Protein AF-A0A2V8QB47-F1 (afdb_monomer)

Sequence (207 aa):
MRSLSKYKLPLLGLMMVLISTPIVNAQVGKLYPVDEAAKDPTFFTFRARLLKAIQKKDASFLLSIVDPKIANNFGGDDGLLQFKRIWHPERPTSPVWTELLAALVLGGKFDKDQSFAAPYLFNSFPEALDAFEHSAIIEDGVRVRREPNTRGTVIRNLSFDIVKLGGGENRRNPGEKREWVLVELADRAIFEKKNGKWTMTAFIAGD

Foldseek 3Di:
DDDDDDDDDDDDDDDPPPPDDDPCWFQNDFQAQDACCVVDPVSVVVLVVVLVCLVVLPLVVVLVPADQQADPDPPDQGGSVSVCVQFVSVDNPTCCSVVVNVFPVSHFDADPVRDTGTPNCVVRPDPVDDPVFKDWDSAFQCFDFPDFDPPGDGPDGDGRTIWTFDPDDWDDDPPDPDTDTHTWHTWDFDWDQDPNDIDTPDTGGGD

Secondary structure (DSSP, 8-state):
--------PPP--------------S--EE----B-GGGSHHHHHHHHHHHHHHHHT-HHHHHHHS-TT----TTS--SHHHHHHHH-TTSTT-HHHHHHHHHHHT-BEE-TTS-EESSTHHHHS-TTS-TTTEEE--SSSEEEESSSSTTSPEEEEESSEEEEEPSS--B--TT-SSPBPPEEPPPEEEEEEETTEEEEEEEE---

Radius of gyration: 27.89 Å; Cα contacts (8 Å, |Δi|>4): 280; chains: 1; bounding box: 88×83×52 Å

Solvent-accessible surface area (backbone atoms only — not comparable to full-atom values): 12800 Å² total; per-residue (Å²): 137,90,84,80,88,82,88,83,81,82,82,82,79,82,81,80,80,78,81,77,75,80,82,82,61,50,62,78,46,70,56,70,86,41,66,44,48,76,80,39,66,65,55,35,52,50,50,54,51,49,54,52,30,44,76,68,49,38,34,69,62,55,60,72,74,53,54,70,73,34,80,68,54,98,88,53,74,53,16,46,74,43,46,47,68,78,36,37,53,85,41,82,83,28,62,50,49,57,54,52,46,60,26,53,75,48,26,15,42,68,49,96,88,69,49,76,46,60,28,21,62,81,83,62,57,63,85,93,52,59,73,89,49,36,48,68,40,88,46,77,64,44,73,40,45,79,41,90,50,97,85,36,56,74,78,47,69,41,54,17,32,32,35,38,55,36,95,71,79,70,45,64,54,92,93,51,94,57,69,36,74,57,55,38,39,43,65,44,77,41,72,46,76,57,95,90,38,83,39,79,77,45,76,48,72,66,83

Mean predicted aligned error: 10.26 Å

pLDDT: mean 86.71, std 16.76, range [40.0, 98.62]

Nearest PDB structures (foldseek):
  6h57-assembly1_A  TM=2.499E-01  e=8.871E-01  Saccharomyces cerevisiae S288C
  1uw7-assembly1_A-2  TM=1.945E-01  e=5.834E+00  SARS coronavirus HKU-39849

Structure (mmCIF, N/CA/C/O backbone):
data_AF-A0A2V8QB47-F1
#
_entry.id   AF-A0A2V8QB47-F1
#
loop_
_atom_site.group_PDB
_atom_site.id
_atom_site.type_symbol
_atom_site.label_atom_id
_atom_site.label_alt_id
_atom_site.label_comp_id
_atom_site.label_asym_id
_atom_site.label_entity_id
_atom_site.label_seq_id
_atom_site.pdbx_PDB_ins_code
_atom_site.Cartn_x
_atom_site.Cartn_y
_atom_site.Cartn_z
_atom_site.occupancy
_atom_site.B_iso_or_equiv
_atom_site.auth_seq_id
_atom_site.auth_comp_id
_atom_site.auth_asym_id
_atom_site.auth_atom_id
_atom_site.pdbx_PDB_model_num
ATOM 1 N N . MET A 1 1 ? 69.221 -64.161 10.607 1.00 40.06 1 MET A N 1
ATOM 2 C CA . MET A 1 1 ? 68.919 -62.988 9.747 1.00 40.06 1 MET A CA 1
ATOM 3 C C . MET A 1 1 ? 67.414 -62.753 9.818 1.00 40.06 1 MET A C 1
ATOM 5 O O . MET A 1 1 ? 66.677 -63.632 9.415 1.00 40.06 1 MET A O 1
ATOM 9 N N . ARG A 1 2 ? 66.935 -61.850 10.685 1.00 40.00 2 ARG A N 1
ATOM 10 C CA . ARG A 1 2 ? 66.629 -60.418 10.441 1.00 40.00 2 ARG A CA 1
ATOM 11 C C . ARG A 1 2 ? 65.523 -60.176 9.396 1.00 40.00 2 ARG A C 1
ATOM 13 O O . ARG A 1 2 ? 65.772 -60.398 8.221 1.00 40.00 2 ARG A O 1
ATOM 20 N N . SER A 1 3 ? 64.396 -59.618 9.870 1.00 42.31 3 SER A N 1
ATOM 21 C CA . SER A 1 3 ? 63.529 -58.572 9.262 1.00 42.31 3 SER A CA 1
ATOM 22 C C . SER A 1 3 ? 62.037 -58.917 9.447 1.00 42.31 3 SER A C 1
ATOM 24 O O . SER A 1 3 ? 61.525 -59.799 8.774 1.00 42.31 3 SER A O 1
ATOM 26 N N . LEU A 1 4 ? 61.377 -58.480 10.529 1.00 41.34 4 LEU A N 1
ATOM 27 C CA . LEU A 1 4 ? 60.630 -57.213 10.704 1.00 41.34 4 LEU A CA 1
ATOM 28 C C . LEU A 1 4 ? 59.390 -57.035 9.795 1.00 41.34 4 LEU A C 1
ATOM 30 O O . LEU A 1 4 ? 59.517 -56.726 8.616 1.00 41.34 4 LEU A O 1
ATOM 34 N N . SER A 1 5 ? 58.213 -57.184 10.432 1.00 46.94 5 SER A N 1
ATOM 35 C CA . SER A 1 5 ? 57.039 -56.278 10.454 1.00 46.94 5 SER A CA 1
ATOM 36 C C . SER A 1 5 ? 56.798 -55.377 9.245 1.00 46.94 5 SER A C 1
ATOM 38 O O . SER A 1 5 ? 57.673 -54.564 8.975 1.00 46.94 5 SER A O 1
ATOM 40 N N . LYS A 1 6 ? 55.560 -55.372 8.701 1.00 48.09 6 LYS A N 1
ATOM 41 C CA . LYS A 1 6 ? 54.756 -54.138 8.495 1.00 48.09 6 LYS A CA 1
ATOM 42 C C . LYS A 1 6 ? 53.246 -54.418 8.553 1.00 48.09 6 LYS A C 1
ATOM 44 O O . LYS A 1 6 ? 52.677 -55.042 7.662 1.00 48.09 6 LYS A O 1
ATOM 49 N N . TYR A 1 7 ? 52.615 -53.894 9.602 1.00 47.00 7 TYR A N 1
ATOM 50 C CA . TYR A 1 7 ? 51.176 -53.669 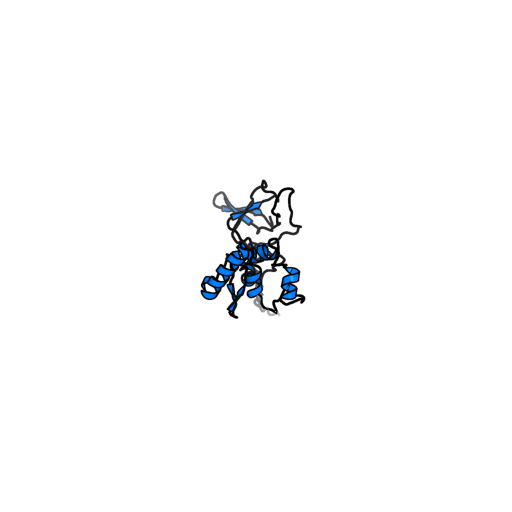9.720 1.00 47.00 7 TYR A CA 1
ATOM 51 C C . TYR A 1 7 ? 50.683 -52.768 8.575 1.00 47.00 7 TYR A C 1
ATOM 53 O O . TYR A 1 7 ? 51.303 -51.742 8.293 1.00 47.00 7 TYR A O 1
ATOM 61 N N . LYS A 1 8 ? 49.559 -53.114 7.938 1.00 44.31 8 LYS A N 1
ATOM 62 C CA . LYS A 1 8 ? 48.810 -52.190 7.073 1.00 44.31 8 LYS A CA 1
ATOM 63 C C . LYS A 1 8 ? 47.620 -51.646 7.864 1.00 44.31 8 LYS A C 1
ATOM 65 O O . LYS A 1 8 ? 46.653 -52.362 8.098 1.00 44.31 8 LYS A O 1
ATOM 70 N N . LEU A 1 9 ? 47.732 -50.392 8.294 1.00 44.66 9 LEU A N 1
ATOM 71 C CA . LEU A 1 9 ? 46.626 -49.569 8.785 1.00 44.66 9 LEU A CA 1
ATOM 72 C C . LEU A 1 9 ? 45.651 -49.305 7.617 1.00 44.66 9 LEU A C 1
ATOM 74 O O . LEU A 1 9 ? 46.124 -48.869 6.563 1.00 44.66 9 LEU A O 1
ATOM 78 N N . PRO A 1 10 ? 44.330 -49.508 7.748 1.00 52.94 10 PRO A N 1
ATOM 79 C CA . PRO A 1 10 ? 43.385 -48.951 6.794 1.00 52.94 10 PRO A CA 1
ATOM 80 C C . PRO A 1 10 ? 43.175 -47.458 7.089 1.00 52.94 10 PRO A C 1
ATOM 82 O O . PRO A 1 10 ? 42.873 -47.050 8.209 1.00 52.94 10 PRO A O 1
ATOM 85 N N . LEU A 1 11 ? 43.387 -46.653 6.053 1.00 46.75 11 LEU A N 1
ATOM 86 C CA . LEU A 1 11 ? 43.210 -45.207 6.007 1.00 46.75 11 LEU A CA 1
ATOM 87 C C . LEU A 1 11 ? 41.732 -44.856 6.281 1.00 46.75 11 LEU A C 1
ATOM 89 O O . LEU A 1 11 ? 40.861 -45.225 5.494 1.00 46.75 11 LEU A O 1
ATOM 93 N N . LEU A 1 12 ? 41.442 -44.150 7.381 1.00 46.38 12 LEU A N 1
ATOM 94 C CA . LEU A 1 12 ? 40.137 -43.517 7.601 1.00 46.38 12 LEU A CA 1
ATOM 95 C C . LEU A 1 12 ? 39.945 -42.419 6.543 1.00 46.38 12 LEU A C 1
ATOM 97 O O . LEU A 1 12 ? 40.656 -41.414 6.548 1.00 46.38 12 LEU A O 1
ATOM 101 N N . GLY A 1 13 ? 38.990 -42.610 5.635 1.00 48.81 13 GLY A N 1
ATOM 102 C CA . GLY A 1 13 ? 38.553 -41.574 4.704 1.00 48.81 13 GLY A CA 1
ATOM 103 C C . GLY A 1 13 ? 37.716 -40.525 5.434 1.00 48.81 13 GLY A C 1
ATOM 104 O O . GLY A 1 13 ? 36.604 -40.811 5.872 1.00 48.81 13 GLY A O 1
ATOM 105 N N . LEU A 1 14 ? 38.255 -39.314 5.564 1.00 48.22 14 LEU A N 1
ATOM 106 C CA . LEU A 1 14 ? 37.543 -38.134 6.048 1.00 48.22 14 LEU A CA 1
ATOM 107 C C . LEU A 1 14 ? 36.498 -37.726 4.995 1.00 48.22 14 LEU A C 1
ATOM 109 O O . LEU A 1 14 ? 36.835 -37.148 3.963 1.00 48.22 14 LEU A O 1
ATOM 113 N N . MET A 1 15 ? 35.232 -38.066 5.231 1.00 43.12 15 MET A N 1
ATOM 114 C CA . MET A 1 15 ? 34.123 -37.686 4.357 1.00 43.12 15 MET A CA 1
ATOM 115 C C . MET A 1 15 ? 33.768 -36.217 4.621 1.00 43.12 15 MET A C 1
ATOM 117 O O . MET A 1 15 ? 33.099 -35.884 5.597 1.00 43.12 15 MET A O 1
ATOM 121 N N . MET A 1 16 ? 34.281 -35.324 3.775 1.00 46.16 16 MET A N 1
ATOM 122 C CA . MET A 1 16 ? 33.995 -33.891 3.821 1.00 46.16 16 MET A CA 1
ATOM 123 C C . MET A 1 16 ? 32.547 -33.672 3.359 1.00 46.16 16 MET A C 1
ATOM 125 O O . MET A 1 16 ? 32.239 -33.777 2.173 1.00 46.16 16 MET A O 1
ATOM 129 N N . VAL A 1 17 ? 31.636 -33.431 4.304 1.00 53.53 17 VAL A N 1
ATOM 130 C CA . VAL A 1 17 ? 30.241 -33.087 4.005 1.00 53.53 17 VAL A CA 1
ATOM 131 C C . VAL A 1 17 ? 30.220 -31.660 3.462 1.00 53.53 17 VAL A C 1
ATOM 133 O O . VAL A 1 17 ? 30.344 -30.693 4.210 1.00 53.53 17 VAL A O 1
ATOM 136 N N . LEU A 1 18 ? 30.100 -31.535 2.141 1.00 50.28 18 LEU A N 1
ATOM 137 C CA . LEU A 1 18 ? 29.791 -30.277 1.469 1.00 50.28 18 LEU A CA 1
ATOM 138 C C . LEU A 1 18 ? 28.362 -29.878 1.844 1.00 50.28 18 LEU A C 1
ATOM 140 O O . LEU A 1 18 ? 27.392 -30.413 1.311 1.00 50.28 18 LEU A O 1
ATOM 144 N N . ILE A 1 19 ? 28.237 -28.946 2.787 1.00 49.12 19 ILE A N 1
ATOM 145 C CA . ILE A 1 19 ? 26.980 -28.254 3.063 1.00 49.12 19 ILE A CA 1
ATOM 146 C C . ILE A 1 19 ? 26.718 -27.355 1.853 1.00 49.12 19 ILE A C 1
ATOM 148 O O . ILE A 1 19 ? 27.282 -26.269 1.740 1.00 49.12 19 ILE A O 1
ATOM 152 N N . SER A 1 20 ? 25.907 -27.830 0.910 1.00 44.41 20 SER A N 1
ATOM 153 C CA . SER A 1 20 ? 25.394 -26.990 -0.166 1.00 44.41 20 SER A CA 1
ATOM 154 C C . SER A 1 20 ? 24.381 -26.022 0.437 1.00 44.41 20 SER A C 1
ATOM 156 O O . SER A 1 20 ? 23.248 -26.407 0.732 1.00 44.41 20 SER A O 1
ATOM 158 N N . THR A 1 21 ? 24.776 -24.772 0.648 1.00 44.50 21 THR A N 1
ATOM 159 C CA . THR A 1 21 ? 23.804 -23.703 0.864 1.00 44.50 21 THR A CA 1
ATOM 160 C C . THR A 1 21 ? 22.991 -23.550 -0.425 1.00 44.50 21 THR A C 1
ATOM 162 O O . THR A 1 21 ? 23.578 -23.410 -1.502 1.00 44.50 21 THR A O 1
ATOM 165 N N . PRO A 1 22 ? 21.651 -23.638 -0.380 1.00 48.56 22 PRO A N 1
ATOM 166 C CA . PRO A 1 22 ? 20.855 -23.369 -1.563 1.00 48.56 22 PRO A CA 1
ATOM 167 C C . PRO A 1 22 ? 21.045 -21.900 -1.944 1.00 48.56 22 PRO A C 1
ATOM 169 O O . PRO A 1 22 ? 20.803 -21.000 -1.141 1.00 48.56 22 PRO A O 1
ATOM 172 N N . ILE A 1 23 ? 21.501 -21.667 -3.173 1.00 48.44 23 ILE A N 1
ATOM 173 C CA . ILE A 1 23 ? 21.488 -20.343 -3.791 1.00 48.44 23 ILE A CA 1
ATOM 174 C C . ILE A 1 23 ? 20.011 -19.990 -3.989 1.00 48.44 23 ILE A C 1
ATOM 176 O O . ILE A 1 23 ? 19.312 -20.623 -4.781 1.00 48.44 23 ILE A O 1
ATOM 180 N N . VAL A 1 24 ? 19.514 -19.037 -3.202 1.00 45.62 24 VAL A N 1
ATOM 181 C CA . VAL A 1 24 ? 18.147 -18.523 -3.313 1.00 45.62 24 VAL A CA 1
ATOM 182 C C . VAL A 1 24 ? 18.065 -17.711 -4.606 1.00 45.62 24 VAL A C 1
ATOM 184 O O . VAL A 1 24 ? 18.693 -16.665 -4.736 1.00 45.62 24 VAL A O 1
ATOM 187 N N . ASN A 1 25 ? 17.336 -18.235 -5.590 1.00 45.62 25 ASN A N 1
ATOM 188 C CA . ASN A 1 25 ? 17.166 -17.615 -6.903 1.00 45.62 25 ASN A CA 1
ATOM 189 C C . ASN A 1 25 ? 16.207 -16.410 -6.820 1.00 45.62 25 ASN A C 1
ATOM 191 O O . ASN A 1 25 ? 15.154 -16.505 -6.192 1.00 45.62 25 ASN A O 1
ATOM 195 N N . ALA A 1 26 ? 16.531 -15.303 -7.501 1.00 49.44 26 ALA A N 1
ATOM 196 C CA . ALA A 1 26 ? 15.851 -13.998 -7.428 1.00 49.44 26 ALA A CA 1
ATOM 197 C C . ALA A 1 26 ? 14.476 -13.904 -8.142 1.00 49.44 26 ALA A C 1
ATOM 199 O O . ALA A 1 26 ? 14.166 -12.951 -8.856 1.00 49.44 26 ALA A O 1
ATOM 200 N N . GLN A 1 27 ? 13.611 -14.891 -7.913 1.00 53.75 27 GLN A N 1
ATOM 201 C CA . GLN A 1 27 ? 12.171 -14.675 -7.779 1.00 53.75 27 GLN A CA 1
ATOM 202 C C . GLN A 1 27 ? 11.843 -15.145 -6.369 1.00 53.75 27 GLN A C 1
ATOM 204 O O . GLN A 1 27 ? 11.691 -16.337 -6.115 1.00 53.75 27 GLN A O 1
ATOM 209 N N . VAL A 1 28 ? 11.844 -14.200 -5.437 1.00 62.81 28 VAL A N 1
ATOM 210 C CA . VAL A 1 28 ? 11.922 -14.525 -4.011 1.00 62.81 28 VAL A CA 1
ATOM 211 C C . VAL A 1 28 ? 10.628 -15.169 -3.498 1.00 62.81 28 VAL A C 1
ATOM 213 O O . VAL A 1 28 ? 10.629 -15.953 -2.553 1.00 62.81 28 VAL A O 1
ATOM 216 N N . GLY A 1 29 ? 9.520 -14.883 -4.182 1.00 84.88 29 GLY A N 1
ATOM 217 C CA . GLY A 1 29 ? 8.207 -15.465 -3.962 1.00 84.88 29 GLY A CA 1
ATOM 218 C C . GLY A 1 29 ? 7.130 -14.664 -4.687 1.00 84.88 29 GLY A C 1
ATOM 219 O O . GLY A 1 29 ? 7.419 -13.692 -5.390 1.00 84.88 29 GLY A O 1
ATOM 220 N N . LYS A 1 30 ? 5.873 -15.068 -4.504 1.00 92.12 30 LYS A N 1
ATOM 221 C CA . LYS A 1 30 ? 4.706 -14.270 -4.892 1.00 92.12 30 LYS A CA 1
ATOM 222 C C . LYS A 1 30 ? 3.976 -13.796 -3.644 1.00 92.12 30 LYS A C 1
ATOM 224 O O . LYS A 1 30 ? 3.800 -14.569 -2.706 1.00 92.12 30 LYS A O 1
ATOM 229 N N . LEU A 1 31 ? 3.525 -12.549 -3.668 1.00 94.50 31 LEU A N 1
ATOM 230 C CA . LEU A 1 31 ? 2.739 -11.911 -2.624 1.00 94.50 31 LEU A CA 1
ATOM 231 C C . LEU A 1 31 ? 1.342 -11.584 -3.161 1.00 94.50 31 LEU A C 1
ATOM 233 O O . LEU A 1 31 ? 1.055 -10.469 -3.602 1.00 94.50 31 LEU A O 1
ATOM 237 N N . TYR A 1 32 ? 0.475 -12.593 -3.149 1.00 95.06 32 TYR A N 1
ATOM 238 C CA . TYR A 1 32 ? -0.902 -12.450 -3.615 1.00 95.06 32 TYR A CA 1
ATOM 239 C C . TYR A 1 32 ? -1.720 -11.523 -2.703 1.00 95.06 32 TYR A C 1
ATOM 241 O O . TYR A 1 32 ? -1.491 -11.529 -1.492 1.00 95.06 32 TYR A O 1
ATOM 249 N N . PRO A 1 33 ? -2.692 -10.770 -3.252 1.00 94.81 33 PRO A N 1
ATOM 250 C CA . PRO A 1 33 ? -3.587 -9.933 -2.465 1.00 94.81 33 PRO A CA 1
ATOM 251 C C . PRO A 1 33 ? -4.317 -10.734 -1.389 1.00 94.81 33 PRO A C 1
ATOM 253 O O . PRO A 1 33 ? -4.804 -11.839 -1.641 1.00 94.81 33 PRO A O 1
ATOM 256 N N . VAL A 1 34 ? -4.425 -10.148 -0.200 1.00 95.81 34 VAL A N 1
ATOM 257 C CA . VAL A 1 34 ? -5.163 -10.715 0.931 1.00 95.81 34 VAL A CA 1
ATOM 258 C C . VAL A 1 34 ? -6.168 -9.683 1.421 1.00 95.81 34 VAL A C 1
ATOM 260 O O . VAL A 1 34 ? -5.813 -8.538 1.688 1.00 95.81 34 VAL A O 1
ATOM 263 N N . ASP A 1 35 ? -7.427 -10.091 1.563 1.00 97.62 35 ASP A N 1
ATOM 264 C CA . ASP A 1 35 ? -8.454 -9.265 2.191 1.00 97.62 35 ASP A CA 1
ATOM 265 C C . ASP A 1 35 ? -9.320 -10.088 3.141 1.00 97.62 35 ASP A C 1
ATOM 267 O O . ASP A 1 35 ? -10.221 -10.824 2.740 1.00 97.62 35 ASP A O 1
ATOM 271 N N . GLU A 1 36 ? -9.038 -9.952 4.430 1.00 98.06 36 GLU A N 1
ATOM 272 C CA . GLU A 1 36 ? -9.737 -10.670 5.485 1.00 98.06 36 GLU A CA 1
ATOM 273 C C . GLU A 1 36 ? -10.905 -9.890 6.078 1.00 98.06 36 GLU A C 1
ATOM 275 O O . GLU A 1 36 ? -11.525 -10.379 7.017 1.00 98.06 36 GLU A O 1
ATOM 280 N N . ALA A 1 37 ? -11.252 -8.707 5.560 1.00 97.31 37 ALA A N 1
ATOM 281 C CA . ALA A 1 37 ? -12.279 -7.877 6.187 1.00 97.31 37 ALA A CA 1
ATOM 282 C C . ALA A 1 37 ? -13.625 -8.598 6.343 1.00 97.31 37 ALA A C 1
ATOM 284 O O . ALA A 1 37 ? -14.337 -8.348 7.305 1.00 97.31 37 ALA A O 1
ATOM 285 N N . ALA A 1 38 ? -13.960 -9.523 5.437 1.00 97.00 38 ALA A N 1
ATOM 286 C CA . ALA A 1 38 ? -15.180 -10.326 5.517 1.00 97.00 38 ALA A CA 1
ATOM 287 C C . ALA A 1 38 ? -15.201 -11.341 6.682 1.00 97.00 38 ALA A C 1
ATOM 289 O O . ALA A 1 38 ? -16.262 -11.888 6.975 1.00 97.00 38 ALA A O 1
ATOM 290 N N . LYS A 1 39 ? -14.067 -11.592 7.357 1.00 97.56 39 LYS A N 1
ATOM 291 C CA . LYS A 1 39 ? -14.010 -12.433 8.565 1.00 97.56 39 LYS A CA 1
ATOM 292 C C . LYS A 1 39 ? -14.709 -11.787 9.761 1.00 97.56 39 LYS A C 1
ATOM 294 O O . LYS A 1 39 ? -15.208 -12.511 10.616 1.00 97.56 39 LYS A O 1
ATOM 299 N N . ASP A 1 40 ? -14.782 -10.457 9.796 1.00 98.00 40 ASP A N 1
ATOM 300 C CA . ASP A 1 40 ? -15.570 -9.707 10.771 1.00 98.00 40 ASP A CA 1
ATOM 301 C C . ASP A 1 40 ? -16.629 -8.863 10.033 1.00 98.00 40 ASP A C 1
ATOM 303 O O . ASP A 1 40 ? -16.311 -7.819 9.451 1.00 98.00 40 ASP A O 1
ATOM 307 N N . PRO A 1 41 ? -17.913 -9.269 10.059 1.00 97.50 41 PRO A N 1
ATOM 308 C CA . PRO A 1 41 ? -18.990 -8.531 9.399 1.00 97.50 41 PRO A CA 1
ATOM 309 C C . PRO A 1 41 ? -19.141 -7.074 9.870 1.00 97.50 41 PRO A C 1
ATOM 311 O O . PRO A 1 41 ? -19.599 -6.211 9.107 1.00 97.50 41 PRO A O 1
ATOM 314 N N . THR A 1 42 ? -18.764 -6.780 11.117 1.00 97.75 42 THR A N 1
ATOM 315 C CA . THR A 1 42 ? -18.831 -5.432 11.690 1.00 97.75 42 THR A CA 1
ATOM 316 C C . THR A 1 42 ? -17.731 -4.551 11.108 1.00 97.75 42 THR A C 1
ATOM 318 O O . THR A 1 42 ? -18.026 -3.453 10.623 1.00 97.75 42 THR A O 1
ATOM 321 N N . PHE A 1 43 ? -16.502 -5.066 11.020 1.00 98.12 43 PHE A N 1
ATOM 322 C CA . PHE A 1 43 ? -15.395 -4.375 10.366 1.00 98.12 43 PHE A CA 1
ATOM 323 C C . PHE A 1 43 ? -15.636 -4.217 8.861 1.00 98.12 43 PHE A C 1
ATOM 325 O O . PHE A 1 43 ? -15.430 -3.132 8.318 1.00 98.12 43 PHE A O 1
ATOM 332 N N . PHE A 1 44 ? -16.153 -5.245 8.182 1.00 98.00 44 PHE A N 1
ATOM 333 C CA . PHE A 1 44 ? -16.536 -5.162 6.770 1.00 98.00 44 PHE A CA 1
ATOM 334 C C . PHE A 1 44 ? -17.492 -3.987 6.512 1.00 98.00 44 PHE A C 1
ATOM 336 O O . PHE A 1 44 ? -17.277 -3.168 5.612 1.00 98.00 44 PHE A O 1
ATOM 343 N N . THR A 1 45 ? -18.523 -3.859 7.353 1.00 98.25 45 THR A N 1
ATOM 344 C CA . THR A 1 45 ? -19.501 -2.765 7.280 1.00 98.25 45 THR A CA 1
ATOM 345 C C . THR A 1 45 ? -18.867 -1.411 7.596 1.00 98.25 45 THR A C 1
ATOM 347 O O . THR A 1 45 ? -19.126 -0.425 6.898 1.00 98.25 45 THR A O 1
ATOM 350 N N . PHE A 1 46 ? -18.020 -1.348 8.625 1.00 98.38 46 PHE A N 1
ATOM 351 C CA . PHE A 1 46 ? -17.263 -0.153 8.987 1.00 98.38 46 PHE A CA 1
ATOM 352 C C . PHE A 1 46 ? -16.377 0.324 7.829 1.00 98.38 46 PHE A C 1
ATOM 354 O O . PHE A 1 46 ? -16.480 1.480 7.415 1.00 98.38 46 PHE A O 1
ATOM 361 N N . ARG A 1 47 ? -15.584 -0.569 7.229 1.00 98.38 47 ARG A N 1
ATOM 362 C CA . ARG A 1 47 ? -14.706 -0.250 6.100 1.00 98.38 47 ARG A CA 1
ATOM 363 C C . ARG A 1 47 ? -15.498 0.231 4.890 1.00 98.38 47 ARG A C 1
ATOM 365 O O . ARG A 1 47 ? -15.106 1.203 4.252 1.00 98.38 47 ARG A O 1
ATOM 372 N N . ALA A 1 48 ? -16.647 -0.379 4.597 1.00 98.06 48 ALA A N 1
ATOM 373 C CA . ALA A 1 48 ? -17.525 0.086 3.524 1.00 98.06 48 ALA A CA 1
ATOM 374 C C . ALA A 1 48 ? -18.048 1.516 3.770 1.00 98.06 48 ALA A C 1
ATOM 376 O O . ALA A 1 48 ? -18.160 2.307 2.830 1.00 98.06 48 ALA A O 1
ATOM 377 N N . ARG A 1 49 ? -18.354 1.879 5.024 1.00 98.50 49 ARG A N 1
ATOM 378 C CA . ARG A 1 49 ? -18.721 3.257 5.400 1.00 98.50 49 ARG A CA 1
ATOM 379 C C . ARG A 1 49 ? -17.536 4.211 5.273 1.00 98.50 49 ARG A C 1
ATOM 381 O O . ARG A 1 49 ? -17.707 5.284 4.701 1.00 98.50 49 ARG A O 1
ATOM 388 N N . LEU A 1 50 ? -16.351 3.799 5.715 1.00 98.62 50 LEU A N 1
ATOM 389 C CA . LEU A 1 50 ? -15.123 4.579 5.580 1.00 98.62 50 LEU A CA 1
ATOM 390 C C . LEU A 1 50 ? -14.776 4.854 4.111 1.00 98.62 50 LEU A C 1
ATOM 392 O O . LEU A 1 50 ? -14.534 5.999 3.749 1.00 98.62 50 LEU A O 1
ATOM 396 N N . LEU A 1 51 ? -14.853 3.855 3.230 1.00 98.50 51 LEU A N 1
ATOM 397 C CA . LEU A 1 51 ? -14.632 4.044 1.791 1.00 98.50 51 LEU A CA 1
ATOM 398 C C . LEU A 1 51 ? -15.623 5.047 1.180 1.00 98.50 51 LEU A C 1
ATOM 400 O O . LEU A 1 51 ? -15.232 5.894 0.377 1.00 98.50 51 LEU A O 1
ATOM 404 N N . LYS A 1 52 ? -16.897 5.014 1.595 1.00 98.50 52 LYS A N 1
ATOM 405 C CA . LYS A 1 52 ? -17.892 6.019 1.180 1.00 98.50 52 LYS A CA 1
ATOM 406 C C . LYS A 1 52 ? -17.554 7.417 1.705 1.00 98.50 52 LYS A C 1
ATOM 408 O O . LYS A 1 52 ? -17.710 8.386 0.965 1.00 98.50 52 LYS A O 1
ATOM 413 N N . ALA A 1 53 ? -17.098 7.530 2.951 1.00 98.62 53 ALA A N 1
ATOM 414 C CA . ALA A 1 53 ? -16.665 8.796 3.538 1.00 98.62 53 ALA A CA 1
ATOM 415 C C . ALA A 1 53 ? -15.454 9.374 2.793 1.00 98.62 53 ALA A C 1
ATOM 417 O O . ALA A 1 53 ? -15.453 10.556 2.467 1.00 98.62 53 ALA A O 1
ATOM 418 N N . ILE A 1 54 ? -14.483 8.537 2.422 1.00 98.50 54 ILE A N 1
ATOM 419 C CA . ILE A 1 54 ? -13.318 8.934 1.621 1.00 98.50 54 ILE A CA 1
ATOM 420 C C . ILE A 1 54 ? -13.743 9.460 0.246 1.00 98.50 54 ILE A C 1
ATOM 422 O O . ILE A 1 54 ? -13.315 10.539 -0.157 1.00 98.50 54 ILE A O 1
ATOM 426 N N . GLN A 1 55 ? -14.639 8.756 -0.456 1.00 97.75 55 GLN A N 1
ATOM 427 C CA . GLN A 1 55 ? -15.164 9.208 -1.754 1.00 97.75 55 GLN A CA 1
ATOM 428 C C . GLN A 1 55 ? -15.863 10.570 -1.661 1.00 97.75 55 GLN A C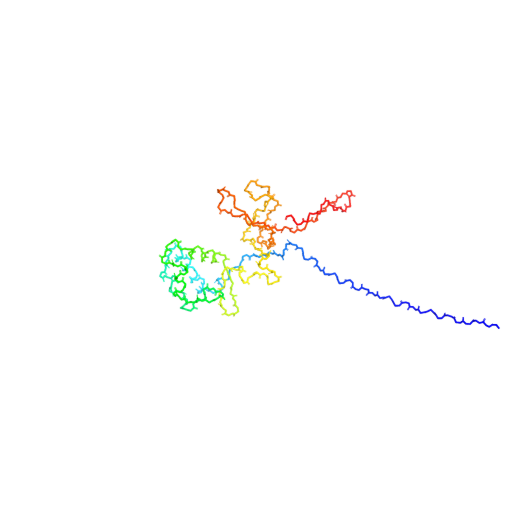 1
ATOM 430 O O . GLN A 1 55 ? -15.739 11.399 -2.561 1.00 97.75 55 GLN A O 1
ATOM 435 N N . LYS A 1 56 ? -16.585 10.808 -0.562 1.00 98.25 56 LYS A N 1
ATOM 436 C CA . LYS A 1 56 ? -17.271 12.075 -0.281 1.00 98.25 56 LYS A CA 1
ATOM 437 C C . LYS A 1 56 ? -16.374 13.134 0.358 1.00 98.25 56 LYS A C 1
ATOM 439 O O . LYS A 1 56 ? -16.816 14.271 0.488 1.00 98.25 56 LYS A O 1
ATOM 444 N N . LYS A 1 57 ? -15.143 12.773 0.734 1.00 98.50 57 LYS A N 1
ATOM 445 C CA . LYS A 1 57 ? -14.198 13.617 1.479 1.00 98.50 57 LYS A CA 1
ATOM 446 C C . LYS A 1 57 ? -14.820 14.149 2.775 1.00 98.50 57 LYS A C 1
ATOM 448 O O . LYS A 1 57 ? -14.721 15.328 3.105 1.00 98.50 57 LYS A O 1
ATOM 453 N N . ASP A 1 58 ? -15.513 13.258 3.477 1.00 98.62 58 ASP A N 1
ATOM 454 C CA . ASP A 1 58 ? -16.250 13.541 4.705 1.00 98.62 58 ASP A CA 1
ATOM 455 C C . ASP A 1 58 ? -15.285 13.626 5.896 1.00 98.62 58 ASP A C 1
ATOM 457 O O . ASP A 1 58 ? -14.992 12.640 6.582 1.00 98.62 58 ASP A O 1
ATOM 461 N N . ALA A 1 59 ? -14.742 14.828 6.103 1.00 98.44 59 ALA A N 1
ATOM 462 C CA . ALA A 1 59 ? -13.804 15.119 7.180 1.00 98.44 59 ALA A CA 1
ATOM 463 C C . ALA A 1 59 ? -14.412 14.848 8.561 1.00 98.44 59 ALA A C 1
ATOM 465 O O . ALA A 1 59 ? -13.723 14.328 9.435 1.00 98.44 59 ALA A O 1
ATOM 466 N N . SER A 1 60 ? -15.697 15.153 8.758 1.00 98.25 60 SER A N 1
ATOM 467 C CA . SER A 1 60 ? -16.378 14.928 10.033 1.00 98.25 60 SER A CA 1
ATOM 468 C C . SER A 1 60 ? -16.445 13.441 10.373 1.00 98.25 60 SER A C 1
ATOM 470 O O . SER A 1 60 ? -16.099 13.064 11.493 1.00 98.25 60 SER A O 1
ATOM 472 N N . PHE A 1 61 ? -16.805 12.587 9.409 1.00 98.56 61 PHE A N 1
ATOM 473 C CA . PHE A 1 61 ? -16.772 11.139 9.603 1.00 98.56 61 PHE A CA 1
ATOM 474 C C . PHE A 1 61 ? -15.355 10.649 9.902 1.00 98.56 61 PHE A C 1
ATOM 476 O O . PHE A 1 61 ? -15.160 9.954 10.899 1.00 98.56 61 PHE A O 1
ATOM 483 N N . LEU A 1 62 ? -14.362 11.031 9.088 1.00 98.56 62 LEU A N 1
ATOM 484 C CA . LEU A 1 62 ? -12.976 10.596 9.290 1.00 98.56 62 LEU A CA 1
ATOM 485 C C . LEU A 1 62 ? -12.474 10.979 10.688 1.00 98.56 62 LEU A C 1
ATOM 487 O O . LEU A 1 62 ? -11.939 10.144 11.404 1.00 98.56 62 LEU A O 1
ATOM 491 N N . LEU A 1 63 ? -12.697 12.219 11.114 1.00 98.25 63 LEU A N 1
ATOM 492 C CA . LEU A 1 63 ? -12.259 12.690 12.426 1.00 98.25 63 LEU A CA 1
ATOM 493 C C . LEU A 1 63 ? -13.006 12.026 13.590 1.00 98.25 63 LEU A C 1
ATOM 495 O O . LEU A 1 63 ? -12.456 11.966 14.684 1.00 98.25 63 LEU A O 1
ATOM 499 N N . SER A 1 64 ? -14.225 11.523 13.372 1.00 98.19 64 SER A N 1
ATOM 500 C CA . SER A 1 64 ? -14.998 10.820 14.407 1.00 98.19 64 SER A CA 1
ATOM 501 C C . SER A 1 64 ? -14.491 9.407 14.713 1.00 98.19 64 SER A C 1
ATOM 503 O O . SER A 1 64 ? -14.796 8.876 15.777 1.00 98.19 64 SER A O 1
ATOM 505 N N . ILE A 1 65 ? -13.727 8.804 13.796 1.00 97.75 65 ILE A N 1
ATOM 506 C CA . ILE A 1 65 ? -13.197 7.438 13.932 1.00 97.75 65 ILE A CA 1
ATOM 507 C C . ILE A 1 65 ? -11.703 7.405 14.286 1.00 97.75 65 ILE A C 1
ATOM 509 O O . ILE A 1 65 ? -11.151 6.329 14.497 1.00 97.75 65 ILE A O 1
ATOM 513 N N . VAL A 1 66 ? -11.035 8.561 14.310 1.00 97.50 66 VAL A N 1
ATOM 514 C CA . VAL A 1 66 ? -9.615 8.673 14.662 1.00 97.50 66 VAL A CA 1
ATOM 515 C C . VAL A 1 66 ? -9.471 8.698 16.179 1.00 97.50 66 VAL A C 1
ATOM 517 O O . VAL A 1 66 ? -10.080 9.531 16.853 1.00 97.50 66 VAL A O 1
ATOM 520 N N . ASP A 1 67 ? -8.630 7.812 16.712 1.00 97.00 67 ASP A N 1
ATOM 521 C CA . ASP A 1 67 ? -8.318 7.791 18.139 1.00 97.00 67 ASP A CA 1
ATOM 522 C C . ASP A 1 67 ? -7.677 9.130 18.576 1.00 97.00 67 ASP A C 1
ATOM 524 O O . ASP A 1 67 ? -6.763 9.625 1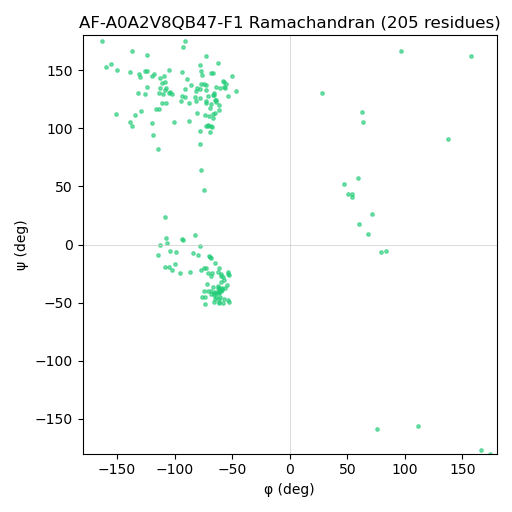7.902 1.00 97.00 67 ASP A O 1
ATOM 528 N N . PRO A 1 68 ? -8.097 9.740 19.703 1.00 96.50 68 PRO A N 1
ATOM 529 C CA . PRO A 1 68 ? -7.489 10.968 20.216 1.00 96.50 68 PRO A CA 1
ATOM 530 C C . PRO A 1 68 ? -5.968 10.899 20.414 1.00 96.50 68 PRO A C 1
ATOM 532 O O . PRO A 1 68 ? -5.313 11.943 20.371 1.00 96.50 68 PRO A O 1
ATOM 535 N N . LYS A 1 69 ? -5.419 9.695 20.614 1.00 95.88 69 LYS A N 1
ATOM 536 C CA . LYS A 1 69 ? -4.002 9.362 20.807 1.00 95.88 69 LYS A CA 1
ATOM 537 C C . LYS A 1 69 ? -3.389 8.635 19.599 1.00 95.88 69 LYS A C 1
ATOM 539 O O . LYS A 1 69 ? -2.404 7.924 19.767 1.00 95.88 69 LYS A O 1
ATOM 544 N N . ILE A 1 70 ? -3.961 8.791 18.402 1.00 96.25 70 ILE A N 1
ATOM 545 C CA . ILE A 1 70 ? -3.445 8.194 17.160 1.00 96.25 70 ILE A CA 1
ATOM 546 C C . ILE A 1 70 ? -1.930 8.387 17.005 1.00 96.25 70 ILE A C 1
ATOM 548 O O . ILE A 1 70 ? -1.431 9.505 17.136 1.00 96.25 70 ILE A O 1
ATOM 552 N N . ALA A 1 71 ? -1.225 7.306 16.675 1.00 94.50 71 ALA A N 1
ATOM 553 C CA . ALA A 1 71 ? 0.174 7.379 16.287 1.00 94.50 71 ALA A CA 1
ATOM 554 C C . ALA A 1 71 ? 0.293 7.979 14.878 1.00 94.50 71 ALA A C 1
ATOM 556 O O . ALA A 1 71 ? -0.312 7.456 13.940 1.00 94.50 71 ALA A O 1
ATOM 557 N N . ASN A 1 72 ? 1.045 9.070 14.708 1.00 90.38 72 ASN A N 1
ATOM 558 C CA . ASN A 1 72 ? 1.168 9.724 13.393 1.00 90.38 72 ASN A CA 1
ATOM 559 C C . ASN A 1 72 ? 2.479 9.403 12.670 1.00 90.38 72 ASN A C 1
ATOM 561 O O . ASN A 1 72 ? 2.558 9.578 11.455 1.00 90.38 72 ASN A O 1
ATOM 565 N N . ASN A 1 73 ? 3.517 8.993 13.399 1.00 86.00 73 ASN A N 1
ATOM 566 C CA . ASN A 1 73 ? 4.805 8.571 12.855 1.00 86.00 73 ASN A CA 1
ATOM 567 C C . ASN A 1 73 ? 5.597 7.774 13.911 1.00 86.00 73 ASN A C 1
ATOM 569 O O . ASN A 1 73 ? 5.177 7.652 15.057 1.00 86.00 73 ASN A O 1
ATOM 573 N N . PHE A 1 74 ? 6.758 7.240 13.526 1.00 78.62 74 PHE A N 1
ATOM 574 C CA . PHE A 1 74 ? 7.616 6.440 14.413 1.00 78.62 74 PHE A CA 1
ATOM 575 C C . PHE A 1 74 ? 8.484 7.264 15.387 1.00 78.62 74 PHE A C 1
ATOM 577 O O . PHE A 1 74 ? 9.134 6.689 16.255 1.00 78.62 74 PHE A O 1
ATOM 584 N N . GLY A 1 75 ? 8.541 8.589 15.230 1.00 75.06 75 GLY A N 1
ATOM 585 C CA . GLY A 1 75 ? 9.417 9.507 15.968 1.00 75.06 75 GLY A CA 1
ATOM 586 C C . GLY A 1 75 ? 8.716 10.397 17.003 1.00 75.06 75 GLY A C 1
ATOM 587 O O . GLY A 1 75 ? 9.379 11.258 17.579 1.00 75.06 75 GLY A O 1
ATOM 588 N N . GLY A 1 76 ? 7.414 10.215 17.249 1.00 75.62 76 GLY A N 1
ATOM 589 C CA . GLY A 1 76 ? 6.612 11.024 18.178 1.00 75.62 76 GLY A CA 1
ATOM 590 C C . GLY A 1 76 ? 5.568 11.885 17.464 1.00 75.62 76 GLY A C 1
ATOM 591 O O . GLY A 1 76 ? 5.168 11.576 16.351 1.00 75.62 76 GLY A O 1
ATOM 592 N N . ASP A 1 77 ? 5.117 12.987 18.072 1.00 83.44 77 ASP A N 1
ATOM 593 C CA . ASP A 1 77 ? 4.081 13.854 17.481 1.00 83.44 77 ASP A CA 1
ATOM 594 C C . ASP A 1 77 ? 2.755 13.103 17.215 1.00 83.44 77 ASP A C 1
ATOM 596 O O . ASP A 1 77 ? 2.214 13.054 16.107 1.00 83.44 77 ASP A O 1
ATOM 600 N N . ASP A 1 78 ? 2.198 12.524 18.272 1.00 92.62 78 ASP A N 1
ATOM 601 C CA . ASP A 1 78 ? 0.945 11.774 18.220 1.00 92.62 78 ASP A CA 1
ATOM 602 C C . ASP A 1 78 ? -0.286 12.638 18.526 1.00 92.62 78 ASP A C 1
ATOM 604 O O . ASP A 1 78 ? -0.216 13.792 18.961 1.00 92.62 78 ASP A O 1
ATOM 608 N N . GLY A 1 79 ? -1.452 12.050 18.292 1.00 96.44 79 GLY A N 1
ATOM 609 C CA . GLY A 1 79 ? -2.747 12.574 18.682 1.00 96.44 79 GLY A CA 1
ATOM 610 C C . GLY A 1 79 ? -3.487 13.345 17.593 1.00 96.44 79 GLY A C 1
ATOM 611 O O . GLY A 1 79 ? -2.952 13.737 16.552 1.00 96.44 79 GLY A O 1
ATOM 612 N N . LEU A 1 80 ? -4.774 13.570 17.856 1.00 96.19 80 LEU A N 1
ATOM 613 C CA . LEU A 1 80 ? -5.732 14.086 16.875 1.00 96.19 80 LEU A CA 1
ATOM 614 C C . LEU A 1 80 ? -5.389 15.489 16.353 1.00 96.19 80 LEU A C 1
ATOM 616 O O . LEU A 1 80 ? -5.603 15.787 15.177 1.00 96.19 80 LEU A O 1
ATOM 620 N N . LEU A 1 81 ? -4.868 16.370 17.213 1.00 95.38 81 LEU A N 1
ATOM 621 C CA . LEU A 1 81 ? -4.450 17.712 16.790 1.00 95.38 81 LEU A CA 1
ATOM 622 C C . LEU A 1 81 ? -3.335 17.633 15.749 1.00 95.38 81 LEU A C 1
ATOM 624 O O . LEU A 1 81 ? -3.359 18.351 14.747 1.00 95.38 81 LEU A O 1
ATOM 628 N N . GLN A 1 82 ? -2.398 16.718 15.965 1.00 96.06 82 GLN A N 1
ATOM 629 C CA . GLN A 1 82 ? -1.269 16.529 15.082 1.00 96.06 82 GLN A CA 1
ATOM 630 C C . GLN A 1 82 ? -1.669 15.836 13.784 1.00 96.06 82 GLN A C 1
ATOM 632 O O . GLN A 1 82 ? -1.280 16.298 12.711 1.00 96.06 82 GLN A O 1
ATOM 637 N N . PHE A 1 83 ? -2.558 14.844 13.857 1.00 97.06 83 PHE A N 1
ATOM 638 C CA . PHE A 1 83 ? -3.193 14.250 12.684 1.00 97.06 83 PHE A CA 1
ATOM 639 C C . PHE A 1 83 ? -3.829 15.328 11.793 1.00 97.06 83 PHE A C 1
ATOM 641 O O . PHE A 1 83 ? -3.557 15.396 10.596 1.00 97.06 83 PHE A O 1
ATOM 648 N N . LYS A 1 84 ? -4.620 16.245 12.373 1.00 96.75 84 LYS A N 1
ATOM 649 C CA . LYS A 1 84 ? -5.238 17.362 11.634 1.00 96.75 84 LYS A CA 1
ATOM 650 C C . LYS A 1 84 ? -4.207 18.311 11.017 1.00 96.75 84 LYS A C 1
ATOM 652 O O . LYS A 1 84 ? -4.457 18.837 9.930 1.00 96.75 84 LYS A O 1
ATOM 657 N N . ARG A 1 85 ? -3.077 18.543 11.693 1.00 95.44 85 ARG A N 1
ATOM 658 C CA . ARG A 1 85 ? -1.988 19.407 11.209 1.00 95.44 85 ARG A CA 1
ATOM 659 C C . ARG A 1 85 ? -1.230 18.783 10.038 1.00 95.44 85 ARG A C 1
ATOM 661 O O . ARG A 1 85 ? -0.901 19.509 9.113 1.00 95.44 85 ARG A O 1
ATOM 668 N N . ILE A 1 86 ? -0.974 17.478 10.073 1.00 94.31 86 ILE A N 1
ATOM 669 C CA . ILE A 1 86 ? -0.271 16.754 9.003 1.00 94.31 86 ILE A CA 1
ATOM 670 C C . ILE A 1 86 ? -1.189 16.587 7.793 1.00 94.31 86 ILE A C 1
ATOM 672 O O . ILE A 1 86 ? -0.830 16.910 6.663 1.00 94.31 86 ILE A O 1
ATOM 676 N N . TRP A 1 87 ? -2.396 16.085 8.040 1.00 96.81 87 TRP A N 1
ATOM 677 C CA . TRP A 1 87 ? -3.261 15.589 6.983 1.00 96.81 87 TRP A CA 1
ATOM 678 C C . TRP A 1 87 ? -4.264 16.621 6.489 1.00 96.81 87 TRP A C 1
ATOM 680 O O . TRP A 1 87 ? -4.697 16.521 5.352 1.00 96.81 87 TRP A O 1
ATOM 690 N N . HIS A 1 88 ? -4.652 17.629 7.270 1.00 97.75 88 HIS A N 1
ATOM 691 C CA . HIS A 1 88 ? -5.654 18.627 6.864 1.00 97.75 88 HIS A CA 1
ATOM 692 C C . HIS A 1 88 ? -6.941 18.030 6.241 1.00 97.75 88 HIS A C 1
ATOM 694 O O . HIS A 1 88 ? -7.328 18.451 5.147 1.00 97.75 88 HIS A O 1
ATOM 700 N N . PRO A 1 89 ? -7.628 17.069 6.891 1.00 97.50 89 PRO A N 1
ATOM 701 C CA . PRO A 1 89 ? -8.757 16.349 6.287 1.00 97.50 89 PRO A CA 1
ATOM 702 C C . PRO A 1 89 ? -9.917 17.263 5.859 1.00 97.50 89 PRO A C 1
ATOM 704 O O . PRO A 1 89 ? -10.592 16.974 4.882 1.00 97.50 89 PRO A O 1
ATOM 707 N N . GLU A 1 90 ? -10.091 18.415 6.512 1.00 97.31 90 GLU A N 1
ATOM 708 C CA . GLU A 1 90 ? -11.041 19.477 6.125 1.00 97.31 90 GLU A CA 1
ATOM 709 C C . GLU A 1 90 ? -10.869 19.950 4.667 1.00 97.31 90 GLU A C 1
ATOM 711 O O . GLU A 1 90 ? -11.794 20.491 4.065 1.00 97.31 90 GLU A O 1
ATOM 716 N N . ARG A 1 91 ? -9.678 19.773 4.075 1.00 97.88 91 ARG A N 1
ATOM 717 C CA . ARG A 1 91 ? -9.406 20.134 2.682 1.00 97.88 91 ARG A CA 1
ATOM 718 C C . ARG A 1 91 ? -9.778 18.969 1.764 1.00 97.88 91 ARG A C 1
ATOM 720 O O . ARG A 1 91 ? -9.143 17.914 1.834 1.00 97.88 91 ARG A O 1
ATOM 727 N N . PRO A 1 92 ? -10.685 19.162 0.789 1.00 95.69 92 PRO A N 1
ATOM 728 C CA . PRO A 1 92 ? -10.993 18.127 -0.194 1.00 95.69 92 PRO A CA 1
ATOM 729 C C . PRO A 1 92 ? -9.794 17.700 -1.061 1.00 95.69 92 PRO A C 1
ATOM 731 O O . PRO A 1 92 ? -9.822 16.647 -1.693 1.00 95.69 92 PRO A O 1
ATOM 734 N N . THR A 1 93 ? -8.750 18.522 -1.157 1.00 96.94 93 THR A N 1
ATOM 735 C CA . THR A 1 93 ? -7.510 18.221 -1.893 1.00 96.94 93 THR A CA 1
ATOM 736 C C . THR A 1 93 ? -6.426 17.594 -1.020 1.00 96.94 93 THR A C 1
ATOM 738 O O . THR A 1 93 ? -5.312 17.397 -1.497 1.00 96.94 93 THR A O 1
ATOM 741 N N . SER A 1 94 ? -6.721 17.313 0.252 1.00 98.00 94 SER A N 1
ATOM 742 C CA . SER A 1 94 ? -5.767 16.688 1.160 1.00 98.00 94 SER A CA 1
ATOM 743 C C . SER A 1 94 ? -5.263 15.342 0.615 1.00 98.00 94 SER A C 1
ATOM 745 O O . SER A 1 94 ? -6.073 14.554 0.111 1.00 98.00 94 SER A O 1
ATOM 747 N N . PRO A 1 95 ? -3.959 15.039 0.772 1.00 97.00 95 PRO A N 1
ATOM 748 C CA . PRO A 1 95 ? -3.416 13.734 0.417 1.00 97.00 95 PRO A CA 1
ATOM 749 C C . PRO A 1 95 ? -4.022 12.593 1.243 1.00 97.00 95 PRO A C 1
ATOM 751 O O . PRO A 1 95 ? -4.078 11.477 0.740 1.00 97.00 95 PRO A O 1
ATOM 754 N N . VAL A 1 96 ? -4.564 12.851 2.444 1.00 97.75 96 VAL A N 1
ATOM 755 C CA . VAL A 1 96 ? -5.131 11.805 3.320 1.00 97.75 96 VAL A CA 1
ATOM 756 C C . VAL A 1 96 ? -6.187 10.964 2.615 1.00 97.75 96 VAL A C 1
ATOM 758 O O . VAL A 1 96 ? -6.274 9.762 2.834 1.00 97.75 96 VAL A O 1
ATOM 761 N N . TRP A 1 97 ? -6.969 11.588 1.732 1.00 98.38 97 TRP A N 1
ATOM 762 C CA . TRP A 1 97 ? -8.032 10.916 0.998 1.00 98.38 97 TRP A CA 1
ATOM 763 C C . TRP A 1 97 ? -7.480 9.918 -0.014 1.00 98.38 97 TRP A C 1
ATOM 765 O O . TRP A 1 97 ? -8.025 8.826 -0.154 1.00 98.38 97 TRP A O 1
ATOM 775 N N . THR A 1 98 ? -6.396 10.278 -0.700 1.00 97.44 98 THR A N 1
ATOM 776 C CA . THR A 1 98 ? -5.745 9.409 -1.682 1.00 97.44 98 THR A CA 1
ATOM 777 C C . THR A 1 98 ? -4.932 8.320 -0.989 1.00 97.44 98 THR A C 1
ATOM 779 O O . THR A 1 98 ? -5.069 7.157 -1.353 1.00 97.44 98 THR A O 1
ATOM 782 N N . GLU A 1 99 ? -4.149 8.672 0.034 1.00 97.00 99 GLU A N 1
ATOM 783 C CA . GLU A 1 99 ? -3.290 7.728 0.762 1.00 97.00 99 GLU A CA 1
ATOM 784 C C . GLU A 1 99 ? -4.114 6.673 1.510 1.00 97.00 99 GLU A C 1
ATOM 786 O O . GLU A 1 99 ? -3.875 5.472 1.379 1.00 97.00 99 GLU A O 1
ATOM 791 N N . LEU A 1 100 ? -5.160 7.093 2.232 1.00 97.62 100 LEU A N 1
ATOM 792 C CA . LEU A 1 100 ? -6.021 6.162 2.960 1.00 97.62 100 LEU A CA 1
ATOM 793 C C . LEU A 1 100 ? -6.820 5.265 2.007 1.00 97.62 100 LEU A C 1
ATOM 795 O O . LEU A 1 100 ? -7.005 4.081 2.290 1.00 97.62 100 LEU A O 1
ATOM 799 N N . LEU A 1 101 ? -7.272 5.795 0.863 1.00 98.25 101 LEU A N 1
ATOM 800 C CA . LEU A 1 101 ? -7.906 4.976 -0.169 1.00 98.25 101 LEU A CA 1
ATOM 801 C C . LEU A 1 101 ? -6.932 3.923 -0.703 1.00 98.25 101 LEU A C 1
ATOM 803 O O . LEU A 1 101 ? -7.299 2.753 -0.761 1.00 98.25 101 LEU A O 1
ATOM 807 N N . ALA A 1 102 ? -5.714 4.331 -1.069 1.00 96.12 102 ALA A N 1
ATOM 808 C CA . ALA A 1 102 ? -4.691 3.447 -1.621 1.00 96.12 102 ALA A CA 1
ATOM 809 C C . ALA A 1 102 ? -4.336 2.306 -0.657 1.00 96.12 102 ALA A C 1
ATOM 811 O O . ALA A 1 102 ? -4.213 1.162 -1.088 1.00 96.12 102 ALA A O 1
ATOM 812 N N . ALA A 1 103 ? -4.261 2.586 0.646 1.00 96.81 103 ALA A N 1
ATOM 813 C CA . ALA A 1 103 ? -4.066 1.556 1.661 1.00 96.81 103 ALA A CA 1
ATOM 814 C C . ALA A 1 103 ? -5.264 0.591 1.748 1.00 96.81 103 ALA A C 1
ATOM 816 O O . ALA A 1 103 ? -5.087 -0.625 1.710 1.00 96.81 103 ALA A O 1
ATOM 817 N N . LEU A 1 104 ? -6.493 1.115 1.836 1.00 97.50 104 LEU A N 1
ATOM 818 C CA . LEU A 1 104 ? -7.691 0.304 2.091 1.00 97.50 104 LEU A CA 1
ATOM 819 C C . LEU A 1 104 ? -8.122 -0.567 0.903 1.00 97.50 104 LEU A C 1
ATOM 821 O O . LEU A 1 104 ? -8.661 -1.653 1.118 1.00 97.50 104 LEU A O 1
ATOM 825 N N . VAL A 1 105 ? -7.929 -0.106 -0.337 1.00 96.25 105 VAL A N 1
ATOM 826 C CA . VAL A 1 105 ? -8.358 -0.844 -1.546 1.00 96.25 105 VAL A CA 1
ATOM 827 C C . VAL A 1 105 ? -7.497 -2.063 -1.848 1.00 96.25 105 VAL A C 1
ATOM 829 O O . VAL A 1 105 ? -7.960 -2.965 -2.539 1.00 96.25 105 VAL A O 1
ATOM 832 N N . LEU A 1 106 ? -6.281 -2.120 -1.305 1.00 96.69 106 LEU A N 1
ATOM 833 C CA . LEU A 1 106 ? -5.423 -3.300 -1.401 1.00 96.69 106 LEU A CA 1
ATOM 834 C C . LEU A 1 106 ? -5.831 -4.402 -0.412 1.00 96.69 106 LEU A C 1
ATOM 836 O O . LEU A 1 106 ? -5.236 -5.473 -0.417 1.00 96.69 106 LEU A O 1
ATOM 840 N N . GLY A 1 107 ? -6.851 -4.175 0.419 1.00 97.19 107 GLY A N 1
ATOM 841 C CA . GLY A 1 107 ? -7.256 -5.132 1.439 1.00 97.19 107 GLY A CA 1
ATOM 842 C C . GLY A 1 107 ? -6.300 -5.129 2.629 1.00 97.19 107 GLY A C 1
ATOM 843 O O . GLY A 1 107 ? -5.600 -4.153 2.898 1.00 97.19 107 GLY A O 1
ATOM 844 N N . GLY A 1 108 ? -6.308 -6.217 3.382 1.00 97.44 108 GLY A N 1
ATOM 845 C CA . GLY A 1 108 ? -5.588 -6.315 4.639 1.00 97.44 108 GLY A CA 1
ATOM 846 C C . GLY A 1 108 ? -5.890 -7.608 5.374 1.00 97.44 108 GLY A C 1
ATOM 847 O O . GLY A 1 108 ? -6.674 -8.445 4.918 1.00 97.44 108 GLY A O 1
ATOM 848 N N . LYS A 1 109 ? -5.266 -7.766 6.533 1.00 97.06 109 LYS A N 1
ATOM 849 C CA . LYS A 1 109 ? -5.371 -8.981 7.340 1.00 97.06 109 LYS A CA 1
ATOM 850 C C . LYS A 1 109 ? -5.493 -8.641 8.818 1.00 97.06 109 LYS A C 1
ATOM 852 O O . LYS A 1 109 ? -4.955 -7.625 9.262 1.00 97.06 109 LYS A O 1
ATOM 857 N N . PHE A 1 110 ? -6.208 -9.494 9.547 1.00 96.62 110 PHE A N 1
ATOM 858 C CA . PHE A 1 110 ? -6.284 -9.405 10.998 1.00 96.62 110 PHE A CA 1
ATOM 859 C C . PHE A 1 110 ? -5.006 -9.951 11.644 1.00 96.62 110 PHE A C 1
ATOM 861 O O . PHE A 1 110 ? -4.485 -10.990 11.225 1.00 96.62 110 PHE A O 1
ATOM 868 N N . ASP A 1 111 ? -4.518 -9.259 12.670 1.00 92.88 111 ASP A N 1
ATOM 869 C CA . ASP A 1 111 ? -3.451 -9.735 13.548 1.00 92.88 111 ASP A CA 1
ATOM 870 C C . ASP A 1 111 ? -4.037 -10.482 14.766 1.00 92.88 111 ASP A C 1
ATOM 872 O O . ASP A 1 111 ? -5.253 -10.582 14.961 1.00 92.88 111 ASP A O 1
ATOM 876 N N . LYS A 1 112 ? -3.167 -11.060 15.594 1.00 90.94 112 LYS A N 1
ATOM 877 C CA . LYS A 1 112 ? -3.513 -11.871 16.767 1.00 90.94 112 LYS A CA 1
ATOM 878 C C . LYS A 1 112 ? -4.330 -11.092 17.795 1.00 90.94 112 LYS A C 1
ATOM 880 O O . LYS A 1 112 ? -5.177 -11.685 18.460 1.00 90.94 112 LYS A O 1
ATOM 885 N N . ASP A 1 113 ? -4.102 -9.788 17.905 1.00 94.06 113 ASP A N 1
ATOM 886 C CA . ASP A 1 113 ? -4.825 -8.879 18.799 1.00 94.06 113 ASP A CA 1
ATOM 887 C C . ASP A 1 113 ? -6.170 -8.389 18.226 1.00 94.06 113 ASP A C 1
ATOM 889 O O . ASP A 1 113 ? -6.813 -7.533 18.827 1.00 94.06 113 ASP A O 1
ATOM 893 N N . GLN A 1 114 ? -6.615 -8.957 17.097 1.00 92.19 114 GLN A N 1
ATOM 894 C CA . GLN A 1 114 ? -7.824 -8.573 16.356 1.00 92.19 114 GLN A CA 1
ATOM 895 C C . GLN A 1 114 ? -7.754 -7.186 15.700 1.00 92.19 114 GLN A C 1
ATOM 897 O O . GLN A 1 114 ? -8.757 -6.716 15.158 1.00 92.19 114 GLN A O 1
ATOM 902 N N . SER A 1 115 ? -6.590 -6.532 15.682 1.00 95.50 115 SER A N 1
ATOM 903 C CA . SER A 1 115 ? -6.390 -5.354 14.843 1.00 95.50 115 SER A CA 1
ATOM 904 C C . SER A 1 115 ? -6.392 -5.745 13.362 1.00 95.50 115 SER A C 1
ATOM 906 O O . SER A 1 115 ? -5.986 -6.846 12.992 1.00 95.50 115 SER A O 1
ATOM 908 N N . PHE A 1 116 ? -6.875 -4.854 12.494 1.00 97.19 116 PHE A N 1
ATOM 909 C CA . PHE A 1 116 ? -6.820 -5.040 11.043 1.00 97.19 116 PHE A CA 1
ATOM 910 C C . PHE A 1 116 ? -5.786 -4.091 10.447 1.00 97.19 116 PHE A C 1
ATOM 912 O O . PHE A 1 116 ? -5.930 -2.873 10.566 1.00 97.19 116 PHE A O 1
ATOM 919 N N . ALA A 1 117 ? -4.784 -4.635 9.759 1.00 96.69 117 ALA A N 1
ATOM 920 C CA . ALA A 1 117 ? -3.767 -3.839 9.084 1.00 96.69 117 ALA A CA 1
ATOM 921 C C . ALA A 1 117 ? -4.007 -3.804 7.571 1.00 96.69 117 ALA A C 1
ATOM 923 O O . ALA A 1 117 ? -4.197 -4.844 6.933 1.00 96.69 117 ALA A O 1
ATOM 924 N N . ALA A 1 118 ? -3.971 -2.595 7.010 1.00 97.12 118 ALA A N 1
ATOM 925 C CA . ALA A 1 118 ? -4.033 -2.317 5.580 1.00 97.12 118 ALA A CA 1
ATOM 926 C C . ALA A 1 118 ? -2.891 -1.357 5.188 1.00 97.12 118 ALA A C 1
ATOM 928 O O . ALA A 1 118 ? -2.590 -0.449 5.967 1.00 97.12 118 ALA A O 1
ATOM 929 N N . PRO A 1 119 ? -2.288 -1.498 3.994 1.00 97.19 119 PRO A N 1
ATOM 930 C CA . PRO A 1 119 ? -2.560 -2.539 3.003 1.00 97.19 119 PRO A CA 1
ATOM 931 C C . PRO A 1 119 ? -2.021 -3.908 3.444 1.00 97.19 119 PRO A C 1
ATOM 933 O O . PRO A 1 119 ? -1.131 -3.987 4.290 1.00 97.19 119 PRO A O 1
ATOM 936 N N . TYR A 1 120 ? -2.507 -4.987 2.824 1.00 96.12 120 TYR A N 1
ATOM 937 C CA . TYR A 1 120 ? -2.060 -6.360 3.114 1.00 96.12 120 TYR A CA 1
ATOM 938 C C . TYR A 1 120 ? -0.539 -6.557 3.034 1.00 96.12 120 TYR A C 1
ATOM 940 O O . TYR A 1 120 ? 0.004 -7.425 3.711 1.00 96.12 120 TYR A O 1
ATOM 948 N N . LEU A 1 121 ? 0.159 -5.735 2.238 1.00 93.88 121 LEU A N 1
ATOM 949 C CA . LEU A 1 121 ? 1.615 -5.770 2.140 1.00 93.88 121 LEU A CA 1
ATOM 950 C C . LEU A 1 121 ? 2.277 -5.594 3.510 1.00 93.88 121 LEU A C 1
ATOM 952 O O . LEU A 1 121 ? 3.256 -6.269 3.783 1.00 93.88 121 LEU A O 1
ATOM 956 N N . PHE A 1 122 ? 1.729 -4.753 4.389 1.00 91.12 122 PHE A N 1
ATOM 957 C CA . PHE A 1 122 ? 2.365 -4.431 5.666 1.00 91.12 122 PHE A CA 1
ATOM 958 C C . PHE A 1 122 ? 2.557 -5.655 6.573 1.00 91.12 122 PHE A C 1
ATOM 960 O O . PHE A 1 122 ? 3.595 -5.784 7.210 1.00 91.12 122 PHE A O 1
ATOM 967 N N . ASN A 1 123 ? 1.584 -6.568 6.613 1.00 90.56 123 ASN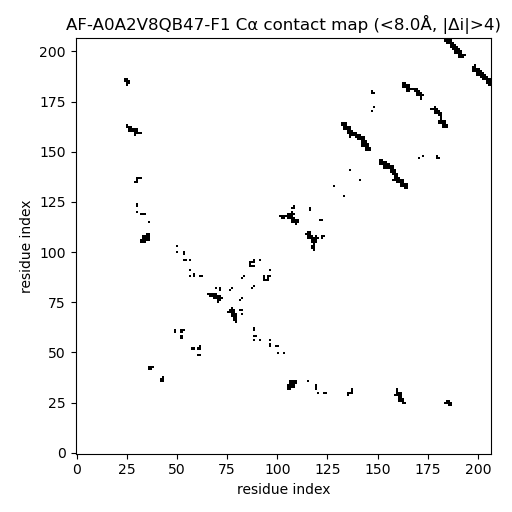 A N 1
ATOM 968 C CA . ASN A 1 123 ? 1.614 -7.740 7.496 1.00 90.56 123 ASN A CA 1
ATOM 969 C C . ASN A 1 123 ? 1.753 -9.080 6.757 1.00 90.56 123 ASN A C 1
ATOM 971 O O . ASN A 1 123 ? 1.746 -10.137 7.390 1.00 90.56 123 ASN A O 1
ATOM 975 N N . SER A 1 124 ? 1.831 -9.051 5.425 1.00 92.12 124 SER A N 1
ATOM 976 C CA . SER A 1 124 ? 1.985 -10.249 4.594 1.00 92.12 124 SER A CA 1
ATOM 977 C C . SER A 1 124 ? 3.322 -10.295 3.854 1.00 92.12 124 SER A C 1
ATOM 979 O O . SER A 1 124 ? 3.637 -11.328 3.262 1.00 92.12 124 SER A O 1
ATOM 981 N N . PHE A 1 125 ? 4.115 -9.215 3.867 1.00 92.81 125 PHE A N 1
ATOM 982 C CA . PHE A 1 125 ? 5.454 -9.235 3.283 1.00 92.81 125 PHE A CA 1
ATOM 983 C C . PHE A 1 125 ? 6.362 -10.219 4.046 1.00 92.81 125 PHE A C 1
ATOM 985 O O . PHE A 1 125 ? 6.333 -10.230 5.278 1.00 92.81 125 PHE A O 1
ATOM 992 N N . PRO A 1 126 ? 7.157 -11.063 3.361 1.00 92.44 126 PRO A N 1
ATOM 993 C CA . PRO A 1 126 ? 7.996 -12.044 4.044 1.00 92.44 126 PRO A CA 1
ATOM 994 C C . PRO A 1 126 ? 9.080 -11.393 4.913 1.00 92.44 126 PRO A C 1
ATOM 996 O O . PRO A 1 126 ? 9.925 -10.666 4.402 1.00 92.44 126 PRO A O 1
ATOM 999 N N . GLU A 1 127 ? 9.115 -11.738 6.204 1.00 90.56 127 GLU A N 1
ATOM 1000 C CA . GLU A 1 127 ? 10.093 -11.212 7.180 1.00 90.56 127 GLU A CA 1
ATOM 1001 C C . GLU A 1 127 ? 11.555 -11.507 6.814 1.00 90.56 127 GLU A C 1
ATOM 1003 O O . GLU A 1 127 ? 12.462 -10.794 7.229 1.00 90.56 127 GLU A O 1
ATOM 1008 N N . ALA A 1 128 ? 11.795 -12.565 6.035 1.00 91.25 128 ALA A N 1
ATOM 1009 C CA . ALA A 1 128 ? 13.134 -12.947 5.597 1.00 91.25 128 ALA A CA 1
ATOM 1010 C C . ALA A 1 128 ? 13.745 -11.971 4.573 1.00 91.25 128 ALA A C 1
ATOM 1012 O O . ALA A 1 128 ? 14.917 -12.120 4.230 1.00 91.25 128 ALA A O 1
ATOM 1013 N N . LEU A 1 129 ? 12.957 -11.026 4.050 1.00 91.88 129 LEU A N 1
ATOM 1014 C CA . LEU A 1 129 ? 13.362 -10.104 2.995 1.00 91.88 129 LEU A CA 1
ATOM 1015 C C . LEU A 1 129 ? 13.440 -8.683 3.519 1.00 91.88 129 LEU A C 1
ATOM 1017 O O . LEU A 1 129 ? 12.515 -8.196 4.166 1.00 91.88 129 LEU A O 1
ATOM 1021 N N . ASP A 1 130 ? 14.524 -8.000 3.168 1.00 90.12 130 ASP A N 1
ATOM 1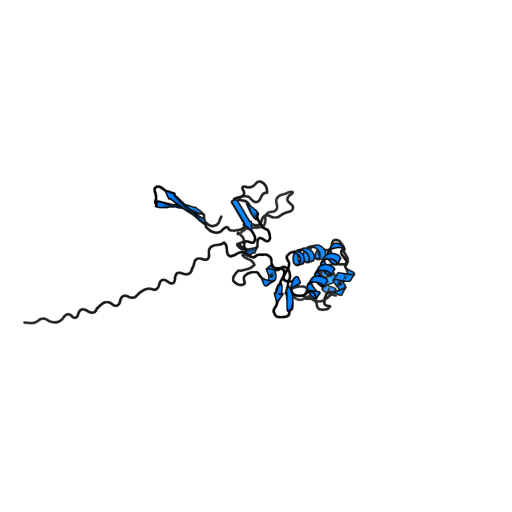022 C CA . ASP A 1 130 ? 14.653 -6.579 3.444 1.00 90.12 130 ASP A CA 1
ATOM 1023 C C . ASP A 1 130 ? 13.673 -5.787 2.563 1.00 90.12 130 ASP A C 1
ATOM 1025 O O . ASP A 1 130 ? 13.772 -5.804 1.331 1.00 90.12 130 ASP A O 1
ATOM 1029 N N . ALA A 1 131 ? 12.731 -5.092 3.203 1.00 86.81 131 ALA A N 1
ATOM 1030 C CA . ALA A 1 131 ? 11.727 -4.252 2.555 1.00 86.81 131 ALA A CA 1
ATOM 1031 C C . ALA A 1 131 ? 12.309 -2.977 1.908 1.00 86.81 131 ALA A C 1
ATOM 1033 O O . ALA A 1 131 ? 11.604 -2.302 1.159 1.00 86.81 131 ALA A O 1
ATOM 1034 N N . PHE A 1 132 ? 13.576 -2.640 2.169 1.00 88.31 132 PHE A N 1
ATOM 1035 C CA . PHE A 1 132 ? 14.307 -1.588 1.456 1.00 88.31 132 PHE A CA 1
ATOM 1036 C C . PHE A 1 132 ? 14.976 -2.096 0.176 1.00 88.31 132 PHE A C 1
ATOM 1038 O O . PHE A 1 132 ? 15.212 -1.313 -0.741 1.00 88.31 132 PHE A O 1
ATOM 1045 N N . GLU A 1 133 ? 15.257 -3.397 0.090 1.00 91.56 133 GLU A N 1
ATOM 1046 C CA . GLU A 1 133 ? 15.869 -4.017 -1.090 1.00 91.56 133 GLU A CA 1
ATOM 1047 C C . GLU A 1 133 ? 14.846 -4.716 -1.989 1.00 91.56 133 GLU A C 1
ATOM 1049 O O . GLU A 1 133 ? 15.137 -5.009 -3.148 1.00 91.56 133 GLU A O 1
ATOM 1054 N N . HIS A 1 134 ? 13.646 -4.990 -1.480 1.00 93.38 134 HIS A N 1
ATOM 1055 C CA . HIS A 1 134 ? 12.612 -5.732 -2.187 1.00 93.38 134 HIS A CA 1
ATOM 1056 C C . HIS A 1 134 ? 11.302 -4.960 -2.245 1.00 93.38 134 HIS A C 1
ATOM 1058 O O . HIS A 1 134 ? 10.933 -4.219 -1.340 1.00 93.38 134 HIS A O 1
ATOM 1064 N N . SER A 1 135 ? 10.550 -5.191 -3.315 1.00 93.38 135 SER A N 1
ATOM 1065 C CA . SER A 1 135 ? 9.203 -4.663 -3.485 1.00 93.38 135 SER A CA 1
ATOM 1066 C C . SER A 1 135 ? 8.280 -5.731 -4.058 1.00 93.38 135 SER A C 1
ATOM 1068 O O . SER A 1 135 ? 8.734 -6.771 -4.536 1.00 93.38 135 SER A O 1
ATOM 1070 N N . ALA A 1 136 ? 6.974 -5.489 -4.010 1.00 94.62 136 ALA A N 1
ATOM 1071 C CA . ALA A 1 136 ? 5.975 -6.392 -4.559 1.00 94.62 136 ALA A CA 1
ATOM 1072 C C . ALA A 1 136 ? 5.261 -5.744 -5.743 1.00 94.62 136 ALA A C 1
ATOM 1074 O O . ALA A 1 136 ? 4.746 -4.628 -5.661 1.00 94.62 136 ALA A O 1
ATOM 1075 N N . ILE A 1 137 ? 5.178 -6.485 -6.841 1.00 95.44 137 ILE A N 1
ATOM 1076 C CA . ILE A 1 137 ? 4.224 -6.207 -7.904 1.00 95.44 137 ILE A CA 1
ATOM 1077 C C . ILE A 1 137 ? 2.827 -6.469 -7.332 1.00 95.44 137 ILE A C 1
ATOM 1079 O O . ILE A 1 137 ? 2.593 -7.526 -6.766 1.00 95.44 137 ILE A O 1
ATOM 1083 N N . ILE A 1 138 ? 1.899 -5.521 -7.455 1.00 94.81 138 ILE A N 1
ATOM 1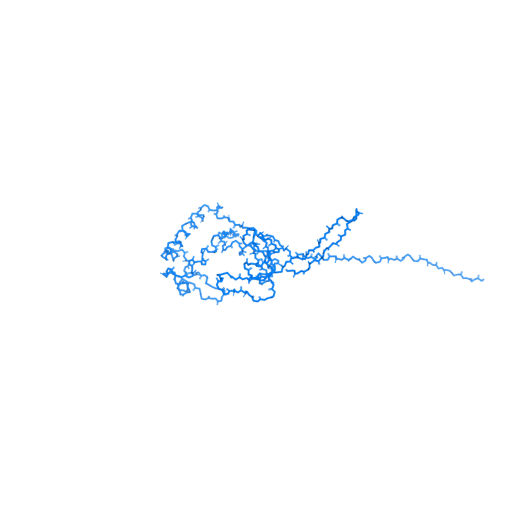084 C CA . ILE A 1 138 ? 0.552 -5.617 -6.848 1.00 94.81 138 ILE A CA 1
ATOM 1085 C C . ILE A 1 138 ? -0.565 -5.887 -7.867 1.00 94.81 138 ILE A C 1
ATOM 1087 O O . ILE A 1 138 ? -1.734 -5.964 -7.503 1.00 94.81 138 ILE A O 1
ATOM 1091 N N . GLU A 1 139 ? -0.212 -6.028 -9.145 1.00 94.94 139 GLU A N 1
ATOM 1092 C CA . GLU A 1 139 ? -1.141 -6.292 -10.246 1.00 94.94 139 GLU A CA 1
ATOM 1093 C C . GLU A 1 139 ? -0.739 -7.561 -11.011 1.00 94.94 139 GLU A C 1
ATOM 1095 O O . GLU A 1 139 ? 0.393 -8.044 -10.921 1.00 94.94 139 GLU A O 1
ATOM 1100 N N . ASP A 1 140 ? -1.683 -8.091 -11.786 1.00 95.62 140 ASP A N 1
ATOM 1101 C CA . ASP A 1 140 ? -1.452 -9.192 -12.716 1.00 95.62 140 ASP A CA 1
ATOM 1102 C C . ASP A 1 140 ? -0.942 -8.671 -14.070 1.00 95.62 140 ASP A C 1
ATOM 1104 O O . ASP A 1 140 ? -1.453 -7.689 -14.609 1.00 95.62 140 ASP A O 1
ATOM 1108 N N . GLY A 1 141 ? 0.061 -9.335 -14.648 1.00 95.19 141 GLY A N 1
ATOM 1109 C CA . GLY A 1 141 ? 0.530 -9.053 -16.005 1.00 95.19 141 GLY A CA 1
ATOM 1110 C C . GLY A 1 141 ? 1.280 -7.726 -16.162 1.00 95.19 141 GLY A C 1
ATOM 1111 O O . GLY A 1 141 ? 1.312 -7.159 -17.260 1.00 95.19 141 GLY A O 1
ATOM 1112 N N . VAL A 1 142 ? 1.910 -7.224 -15.099 1.00 95.50 142 VAL A N 1
ATOM 1113 C CA . VAL A 1 142 ? 2.743 -6.019 -15.130 1.00 95.50 142 VAL A CA 1
ATOM 1114 C C . VAL A 1 142 ? 3.923 -6.225 -16.070 1.00 95.50 142 VAL A C 1
ATOM 1116 O O . VAL A 1 142 ? 4.750 -7.119 -15.902 1.00 95.50 142 VAL A O 1
ATOM 1119 N N . ARG A 1 143 ? 3.997 -5.372 -17.091 1.00 95.00 143 ARG A N 1
ATOM 1120 C CA . ARG A 1 143 ? 5.016 -5.449 -18.140 1.00 95.00 143 ARG A CA 1
ATOM 1121 C C . ARG A 1 143 ? 6.325 -4.836 -17.660 1.00 95.00 143 ARG A C 1
ATOM 1123 O O . ARG A 1 143 ? 6.414 -3.616 -17.527 1.00 95.00 143 ARG A O 1
ATOM 1130 N N . VAL A 1 144 ? 7.345 -5.670 -17.509 1.00 93.69 144 VAL A N 1
ATOM 1131 C CA . VAL A 1 144 ? 8.737 -5.246 -17.341 1.00 93.69 144 VAL A CA 1
ATOM 1132 C C . VAL A 1 144 ? 9.314 -4.942 -18.714 1.00 93.69 144 VAL A C 1
ATOM 1134 O O . VAL A 1 144 ? 9.160 -5.726 -19.660 1.00 93.69 144 VAL A O 1
ATOM 1137 N N . ARG A 1 145 ? 9.968 -3.789 -18.832 1.00 93.56 145 ARG A N 1
ATOM 1138 C CA . ARG A 1 145 ? 10.545 -3.312 -20.086 1.00 93.56 145 ARG A CA 1
ATOM 1139 C C . ARG A 1 145 ? 12.042 -3.129 -19.948 1.00 93.56 145 ARG A C 1
ATOM 1141 O O . ARG A 1 145 ? 12.506 -2.713 -18.895 1.00 93.56 145 ARG A O 1
ATOM 1148 N N . ARG A 1 146 ? 12.761 -3.411 -21.035 1.00 90.56 146 ARG A N 1
ATOM 1149 C CA . ARG A 1 146 ? 14.216 -3.239 -21.106 1.00 90.56 146 ARG A CA 1
ATOM 1150 C C . ARG A 1 146 ? 14.624 -1.782 -20.909 1.00 90.56 146 ARG A C 1
ATOM 1152 O O . ARG A 1 146 ? 15.582 -1.492 -20.207 1.00 90.56 146 ARG A O 1
ATOM 1159 N N . GLU A 1 147 ? 13.886 -0.863 -21.521 1.00 90.56 147 GLU A N 1
ATOM 1160 C CA . GLU A 1 147 ? 14.079 0.570 -21.347 1.00 90.56 147 GLU A CA 1
ATOM 1161 C C . GLU A 1 147 ? 12.919 1.174 -20.538 1.00 90.56 147 GLU A C 1
ATOM 1163 O O . GLU A 1 147 ? 11.766 0.769 -20.730 1.00 90.56 147 GLU A O 1
ATOM 1168 N N . PRO A 1 148 ? 13.182 2.187 -19.691 1.00 90.81 148 PRO A N 1
ATOM 1169 C CA . PRO A 1 148 ? 12.181 2.823 -18.839 1.00 90.81 148 PRO A CA 1
ATOM 1170 C C . PRO A 1 148 ? 11.311 3.783 -19.659 1.00 90.81 148 PRO A C 1
ATOM 1172 O O . PRO A 1 148 ? 11.395 4.994 -19.500 1.00 90.81 148 PRO A O 1
ATOM 1175 N N . ASN A 1 149 ? 10.542 3.269 -20.618 1.00 89.31 149 ASN A N 1
ATOM 1176 C CA . ASN A 1 149 ? 9.560 4.025 -21.392 1.00 89.31 149 ASN A CA 1
ATOM 1177 C C . ASN A 1 149 ? 8.466 3.100 -21.942 1.00 89.31 149 ASN A C 1
ATOM 1179 O O . ASN A 1 149 ? 8.672 1.910 -22.181 1.00 89.31 149 ASN A O 1
ATOM 1183 N N . THR A 1 150 ? 7.286 3.656 -22.209 1.00 88.94 150 THR A N 1
ATOM 1184 C CA . THR A 1 150 ? 6.107 2.879 -22.635 1.00 88.94 150 THR A CA 1
ATOM 1185 C C . THR A 1 150 ? 6.240 2.179 -23.994 1.00 88.94 150 THR A C 1
ATOM 1187 O O . THR A 1 150 ? 5.460 1.265 -24.279 1.00 88.94 150 THR A O 1
ATOM 1190 N N . ARG A 1 151 ? 7.226 2.560 -24.815 1.00 90.50 151 ARG A N 1
ATOM 1191 C CA . ARG A 1 151 ? 7.540 1.948 -26.118 1.00 90.50 151 ARG A CA 1
ATOM 1192 C C . ARG A 1 151 ? 8.694 0.939 -26.052 1.00 90.50 151 ARG A C 1
ATOM 1194 O O . ARG A 1 151 ? 8.933 0.261 -27.046 1.00 90.50 151 ARG A O 1
ATOM 1201 N N . GLY A 1 152 ? 9.371 0.816 -24.908 1.00 89.94 152 GLY A N 1
ATOM 1202 C CA . GLY A 1 152 ? 10.495 -0.098 -24.705 1.00 89.94 152 GLY A CA 1
ATOM 1203 C C . GLY A 1 152 ? 10.085 -1.558 -24.862 1.00 89.94 152 GLY A C 1
ATOM 1204 O O . GLY A 1 152 ? 8.915 -1.911 -24.678 1.00 89.94 152 GLY A O 1
ATOM 1205 N N . THR A 1 153 ? 11.034 -2.427 -25.190 1.00 93.81 153 THR A N 1
ATOM 1206 C CA . THR A 1 153 ? 10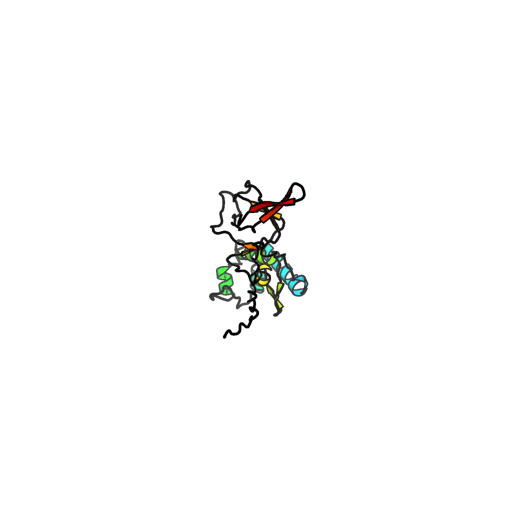.721 -3.845 -25.431 1.00 93.81 153 THR A CA 1
ATOM 1207 C C . THR A 1 153 ? 10.240 -4.500 -24.139 1.00 93.81 153 THR A C 1
ATOM 1209 O O . THR A 1 153 ? 10.910 -4.396 -23.114 1.00 93.81 153 THR A O 1
ATOM 1212 N N . VAL A 1 154 ? 9.087 -5.177 -24.175 1.00 94.56 154 VAL A N 1
ATOM 1213 C CA . VAL A 1 154 ? 8.619 -5.981 -23.035 1.00 94.56 154 VAL A CA 1
ATOM 1214 C C . VAL A 1 154 ? 9.484 -7.231 -22.948 1.00 94.56 154 VAL A C 1
ATOM 1216 O O . VAL A 1 154 ? 9.553 -7.998 -23.904 1.00 94.56 154 VAL A O 1
ATOM 1219 N N . ILE A 1 155 ? 10.136 -7.427 -21.806 1.00 91.31 155 ILE A N 1
ATOM 1220 C CA . ILE A 1 155 ? 11.046 -8.556 -21.568 1.00 91.31 155 ILE A CA 1
ATOM 1221 C C . ILE A 1 155 ? 10.465 -9.587 -20.600 1.00 91.31 155 ILE A C 1
ATOM 1223 O O . ILE A 1 155 ? 10.925 -10.731 -20.571 1.00 91.31 155 ILE A O 1
ATOM 1227 N N . ARG A 1 156 ? 9.456 -9.200 -19.809 1.00 90.12 156 ARG A N 1
ATOM 1228 C CA . ARG A 1 156 ? 8.756 -10.087 -18.878 1.00 90.12 156 ARG A CA 1
ATOM 1229 C C . ARG A 1 156 ? 7.390 -9.523 -18.503 1.00 90.12 156 ARG A C 1
ATOM 1231 O O . ARG A 1 156 ? 7.213 -8.308 -18.469 1.00 90.12 156 ARG A O 1
ATOM 1238 N N . ASN A 1 157 ? 6.469 -10.415 -18.155 1.00 93.56 157 ASN A N 1
ATOM 1239 C CA . ASN A 1 157 ? 5.253 -10.063 -17.433 1.00 93.56 157 ASN A CA 1
ATOM 1240 C C . ASN A 1 157 ? 5.367 -10.628 -16.016 1.00 93.56 157 ASN A C 1
ATOM 1242 O O . ASN A 1 157 ? 5.695 -11.805 -15.855 1.00 93.56 157 ASN A O 1
ATOM 1246 N N . LEU A 1 158 ? 5.130 -9.783 -15.020 1.00 93.62 158 LEU A N 1
ATOM 1247 C CA . LEU A 1 158 ? 5.126 -10.138 -13.608 1.00 93.62 158 LEU A CA 1
ATOM 1248 C C . LEU A 1 158 ? 3.711 -10.013 -13.050 1.00 93.62 158 LEU A C 1
ATOM 1250 O O . LEU A 1 158 ? 2.967 -9.108 -13.411 1.00 93.62 158 LEU A O 1
ATOM 1254 N N . SER A 1 159 ? 3.361 -10.922 -12.158 1.00 95.56 159 SER A N 1
ATOM 1255 C CA . SER A 1 159 ? 2.051 -11.017 -11.531 1.00 95.56 159 SER A CA 1
ATOM 1256 C C . SER A 1 159 ? 2.247 -11.341 -10.064 1.00 95.56 159 SER A C 1
ATOM 1258 O O . SER A 1 159 ? 2.588 -12.481 -9.725 1.00 95.56 159 SER A O 1
ATOM 1260 N N . PHE A 1 160 ? 2.038 -10.353 -9.197 1.00 95.69 160 PHE A N 1
ATOM 1261 C CA . PHE A 1 160 ? 2.193 -10.511 -7.745 1.00 95.69 160 PHE A CA 1
ATOM 1262 C C . PHE A 1 160 ? 3.602 -10.920 -7.289 1.00 95.69 160 PHE A C 1
ATOM 1264 O O . PHE A 1 160 ? 3.779 -11.452 -6.199 1.00 95.69 160 PHE A O 1
ATOM 1271 N N . ASP A 1 161 ? 4.609 -10.743 -8.142 1.00 94.81 161 ASP A N 1
ATOM 1272 C CA . ASP A 1 161 ? 5.983 -11.140 -7.856 1.00 94.81 161 ASP A CA 1
ATOM 1273 C C . ASP A 1 161 ? 6.637 -10.211 -6.836 1.00 94.81 161 ASP A C 1
ATOM 1275 O O . ASP A 1 161 ? 6.526 -8.990 -6.943 1.00 94.81 161 ASP A O 1
ATOM 1279 N N . ILE A 1 162 ? 7.368 -10.793 -5.884 1.00 94.00 162 ILE A N 1
ATOM 1280 C CA . ILE A 1 162 ? 8.343 -10.050 -5.088 1.00 94.00 162 ILE A CA 1
ATOM 1281 C C . ILE A 1 162 ? 9.622 -9.949 -5.914 1.00 94.00 162 ILE A C 1
ATOM 1283 O O . ILE A 1 162 ? 10.186 -10.960 -6.346 1.00 94.00 162 ILE A O 1
ATO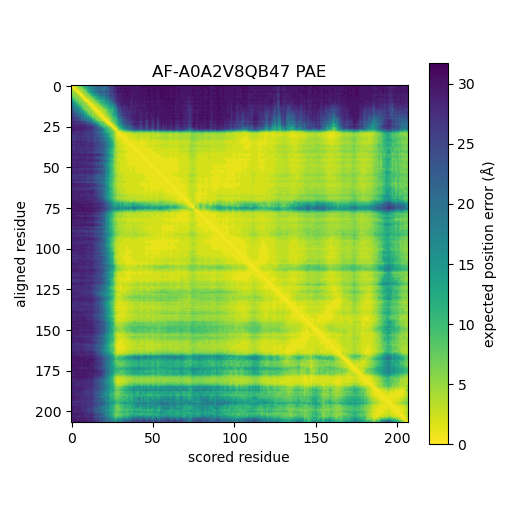M 1287 N N . VAL A 1 163 ? 10.061 -8.718 -6.134 1.00 92.94 163 VAL A N 1
ATOM 1288 C CA . VAL A 1 163 ? 11.223 -8.366 -6.944 1.00 92.94 163 VAL A CA 1
ATOM 1289 C C . VAL A 1 163 ? 12.260 -7.676 -6.081 1.00 92.94 163 VAL A C 1
ATOM 1291 O O . VAL A 1 163 ? 11.916 -6.941 -5.155 1.00 92.94 163 VAL A O 1
ATOM 1294 N N . LYS A 1 164 ? 13.530 -7.892 -6.407 1.00 92.00 164 LYS A N 1
ATOM 1295 C CA . LYS A 1 164 ? 14.616 -7.095 -5.853 1.00 92.00 164 LYS A CA 1
ATOM 1296 C C . LYS A 1 164 ? 14.700 -5.779 -6.623 1.00 92.00 164 LYS A C 1
ATOM 1298 O O . LYS A 1 164 ? 14.591 -5.764 -7.851 1.00 92.00 164 LYS A O 1
ATOM 1303 N N . LEU A 1 165 ? 14.834 -4.677 -5.902 1.00 91.56 165 LEU A N 1
ATOM 1304 C CA . LEU A 1 165 ? 15.025 -3.356 -6.480 1.00 91.56 165 LEU A CA 1
ATOM 1305 C C . LEU A 1 165 ? 16.443 -3.261 -7.043 1.00 91.56 165 LEU A C 1
ATOM 1307 O O . LEU A 1 165 ? 17.409 -3.660 -6.396 1.00 91.56 165 LEU A O 1
ATOM 1311 N N . GLY A 1 166 ? 16.557 -2.753 -8.267 1.00 87.62 166 GLY A N 1
ATOM 1312 C CA . GLY A 1 166 ? 17.853 -2.515 -8.887 1.00 87.62 166 GLY A CA 1
ATOM 1313 C C . GLY A 1 166 ? 18.507 -1.243 -8.354 1.00 87.62 166 GLY A C 1
ATOM 1314 O O . GLY A 1 166 ? 17.833 -0.304 -7.932 1.00 87.62 166 GLY A O 1
ATOM 1315 N N . GLY A 1 167 ? 19.837 -1.186 -8.421 1.00 79.06 167 GLY A N 1
ATOM 1316 C CA . GLY A 1 167 ? 20.591 0.018 -8.078 1.00 79.06 167 GLY A CA 1
ATOM 1317 C C . GLY A 1 167 ? 20.321 1.161 -9.062 1.00 79.06 167 GLY A C 1
ATOM 1318 O O . GLY A 1 167 ? 20.716 1.092 -10.226 1.00 79.06 167 GLY A O 1
ATOM 1319 N N . GLY A 1 168 ? 19.665 2.228 -8.606 1.00 77.75 168 GLY A N 1
ATOM 1320 C CA . GLY A 1 168 ? 19.426 3.435 -9.397 1.00 77.75 168 GLY A CA 1
ATOM 1321 C C . GLY A 1 168 ? 18.233 4.249 -8.903 1.00 77.75 168 GLY A C 1
ATOM 1322 O O . GLY A 1 168 ? 17.388 3.754 -8.167 1.00 77.75 168 GLY A O 1
ATOM 1323 N N . GLU A 1 169 ? 18.160 5.512 -9.318 1.00 80.75 169 GLU A N 1
ATOM 1324 C CA . GLU A 1 169 ? 16.998 6.355 -9.027 1.00 80.75 169 GLU A CA 1
ATOM 1325 C C . GLU A 1 169 ? 15.808 5.993 -9.922 1.00 80.75 169 GLU A C 1
ATOM 1327 O O . GLU A 1 169 ? 15.967 5.668 -11.107 1.00 80.75 169 GLU A O 1
ATOM 1332 N N . ASN A 1 170 ? 14.601 6.123 -9.367 1.00 87.94 170 ASN A N 1
ATOM 1333 C CA . ASN A 1 170 ? 13.368 6.045 -10.140 1.00 87.94 170 ASN A CA 1
ATOM 1334 C C . ASN A 1 170 ? 13.388 7.085 -11.264 1.00 87.94 170 ASN A C 1
ATOM 1336 O O . ASN A 1 170 ? 13.711 8.255 -11.054 1.00 87.94 170 ASN A O 1
ATOM 1340 N N . ARG A 1 171 ? 12.995 6.678 -12.472 1.00 86.19 171 ARG A N 1
ATOM 1341 C CA . ARG A 1 171 ? 12.986 7.570 -13.637 1.00 86.19 171 ARG A CA 1
ATOM 1342 C C . ARG A 1 171 ? 11.576 7.995 -13.987 1.00 86.19 171 ARG A C 1
ATOM 1344 O O . ARG A 1 171 ? 10.702 7.159 -14.186 1.00 86.19 171 ARG A O 1
ATOM 1351 N N . ARG A 1 172 ? 11.360 9.295 -14.168 1.00 89.50 172 ARG A N 1
ATOM 1352 C CA . ARG A 1 172 ? 10.115 9.836 -14.722 1.00 89.50 172 ARG A CA 1
ATOM 1353 C C . ARG A 1 172 ? 10.408 10.533 -16.041 1.00 89.50 172 ARG A C 1
ATOM 1355 O O . ARG A 1 172 ? 11.124 11.531 -16.062 1.00 89.50 172 ARG A O 1
ATOM 1362 N N . ASN A 1 173 ? 9.851 10.031 -17.139 1.00 86.50 173 ASN A N 1
ATOM 1363 C CA . ASN A 1 173 ? 10.007 10.704 -18.426 1.00 86.50 173 ASN A CA 1
ATOM 1364 C C . ASN A 1 173 ? 9.080 11.926 -18.520 1.00 86.50 173 ASN A C 1
ATOM 1366 O O . ASN A 1 173 ? 7.970 11.897 -17.975 1.00 86.50 173 ASN A O 1
ATOM 1370 N N . PRO A 1 174 ? 9.473 12.981 -19.259 1.00 85.69 174 PRO A N 1
ATOM 1371 C CA . PRO A 1 174 ? 8.600 14.118 -19.526 1.00 85.69 174 PRO A CA 1
ATOM 1372 C C . PRO A 1 174 ? 7.254 13.679 -20.120 1.00 85.69 174 PRO A C 1
ATOM 1374 O O . PRO A 1 174 ? 7.206 12.940 -21.102 1.00 85.69 174 PRO A O 1
ATOM 1377 N N . GLY A 1 175 ? 6.156 14.138 -19.518 1.00 82.50 175 GLY A N 1
ATOM 1378 C CA . GLY A 1 175 ? 4.794 13.809 -19.954 1.00 82.50 175 GLY A CA 1
ATOM 1379 C C . GLY A 1 175 ? 4.243 12.473 -19.439 1.00 82.50 175 GLY A C 1
ATOM 1380 O O . GLY A 1 175 ? 3.056 12.206 -19.626 1.00 82.50 175 GLY A O 1
ATOM 1381 N N . GLU A 1 176 ? 5.041 11.653 -18.747 1.00 85.69 176 GLU A N 1
ATOM 1382 C CA . GLU A 1 176 ? 4.549 10.443 -18.086 1.00 85.69 176 GLU A CA 1
ATOM 1383 C C . GLU A 1 176 ? 4.122 10.742 -16.641 1.00 85.69 176 GLU A C 1
ATOM 1385 O O . GLU A 1 176 ? 4.817 11.406 -15.874 1.00 85.69 176 GLU A O 1
ATOM 1390 N N . LYS A 1 177 ? 2.943 10.234 -16.256 1.00 81.25 177 LYS A N 1
ATOM 1391 C CA . LYS A 1 177 ? 2.442 10.336 -14.873 1.00 81.25 177 LYS A CA 1
ATOM 1392 C C . LYS A 1 177 ? 3.113 9.346 -13.922 1.00 81.25 177 LYS A C 1
ATOM 1394 O O . LYS A 1 177 ? 3.033 9.527 -12.713 1.00 81.25 177 LYS A O 1
ATOM 1399 N N . ARG A 1 178 ? 3.679 8.268 -14.466 1.00 84.50 178 ARG A N 1
ATOM 1400 C CA . ARG A 1 178 ? 4.225 7.143 -13.707 1.00 84.50 178 ARG A CA 1
ATOM 1401 C C . ARG A 1 178 ? 5.742 7.205 -13.703 1.00 84.50 178 ARG A C 1
ATOM 1403 O O . ARG A 1 178 ? 6.349 7.696 -14.652 1.00 84.50 178 ARG A O 1
ATOM 1410 N N . GLU A 1 179 ? 6.314 6.682 -12.635 1.00 91.56 179 GLU A N 1
ATOM 1411 C CA . GLU A 1 179 ? 7.747 6.464 -12.516 1.00 91.56 179 GLU A CA 1
ATOM 1412 C C . GLU A 1 179 ? 8.095 5.044 -12.949 1.00 91.56 179 GLU A C 1
ATOM 1414 O O . GLU A 1 179 ? 7.304 4.112 -12.794 1.00 91.56 179 GLU A O 1
ATOM 1419 N N . TRP A 1 180 ? 9.290 4.899 -13.500 1.00 92.94 180 TRP A N 1
ATOM 1420 C CA . TRP A 1 180 ? 9.923 3.630 -13.790 1.00 92.94 180 TRP A CA 1
ATOM 1421 C C . TRP A 1 180 ? 10.828 3.268 -12.629 1.00 92.94 180 TRP A C 1
ATOM 1423 O O . TRP A 1 180 ? 11.733 4.030 -12.285 1.00 92.94 180 TRP A O 1
ATOM 1433 N N . VAL A 1 181 ? 10.579 2.092 -12.071 1.00 93.81 181 VAL A N 1
ATOM 1434 C CA . VAL A 1 181 ? 11.393 1.489 -11.020 1.00 93.81 181 VAL A CA 1
ATOM 1435 C C . VAL A 1 181 ? 12.262 0.425 -11.671 1.00 93.81 181 VAL A C 1
ATOM 1437 O O . VAL A 1 181 ? 11.760 -0.403 -12.436 1.00 93.81 181 VAL A O 1
ATOM 1440 N N . LEU A 1 182 ? 13.563 0.474 -11.400 1.00 93.19 182 LEU A N 1
ATOM 1441 C CA . LEU A 1 182 ? 14.484 -0.564 -11.842 1.00 93.19 182 LEU A CA 1
ATOM 1442 C C . LEU A 1 182 ? 14.339 -1.779 -10.924 1.00 93.19 182 LEU A C 1
ATOM 1444 O O . LEU A 1 182 ? 14.310 -1.640 -9.703 1.00 93.19 182 LEU A O 1
ATOM 1448 N N . VAL A 1 183 ? 14.252 -2.966 -11.512 1.00 92.56 183 VAL A N 1
ATOM 1449 C CA . VAL A 1 183 ? 14.140 -4.235 -10.786 1.00 92.56 183 VAL A CA 1
ATOM 1450 C C . VAL A 1 183 ? 15.157 -5.213 -11.347 1.00 92.56 183 VAL A C 1
ATOM 1452 O O . VAL A 1 183 ? 15.429 -5.171 -12.543 1.00 92.56 183 VAL A O 1
ATOM 145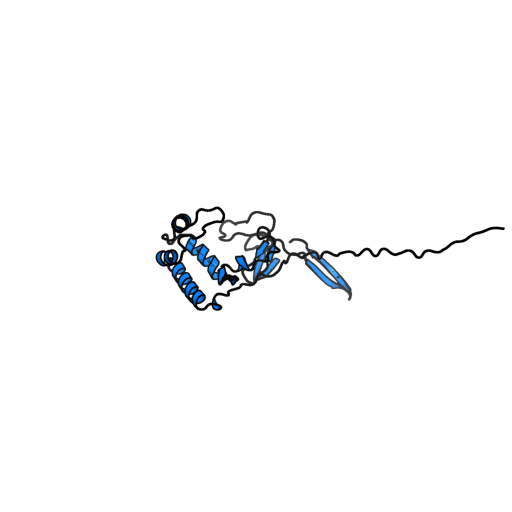5 N N . GLU A 1 184 ? 15.691 -6.083 -10.500 1.00 89.94 184 GLU A N 1
ATOM 1456 C CA . GLU A 1 184 ? 16.550 -7.190 -10.920 1.00 89.94 184 GLU A CA 1
ATOM 1457 C C . GLU A 1 184 ? 15.686 -8.427 -11.180 1.00 89.94 184 GLU A C 1
ATOM 1459 O O . GLU A 1 184 ? 14.891 -8.852 -10.332 1.00 89.94 184 GLU A O 1
ATOM 1464 N N . LEU A 1 185 ? 15.823 -9.020 -12.364 1.00 85.38 185 LEU A N 1
ATOM 1465 C CA . LEU A 1 185 ? 15.183 -10.280 -12.706 1.00 85.38 185 LEU A CA 1
ATOM 1466 C C . LEU A 1 185 ? 16.079 -11.462 -12.325 1.00 85.38 185 LEU A C 1
ATOM 1468 O O . LEU A 1 185 ? 17.290 -11.439 -12.522 1.00 85.38 185 LEU A O 1
ATOM 1472 N N . ALA A 1 186 ? 15.452 -12.543 -11.850 1.00 77.81 186 ALA A N 1
ATOM 1473 C CA . ALA A 1 186 ? 16.144 -13.804 -11.589 1.00 77.81 186 ALA A CA 1
ATOM 1474 C C . ALA A 1 186 ? 16.990 -14.279 -12.775 1.00 77.81 186 ALA A C 1
ATOM 1476 O O . ALA A 1 186 ? 16.538 -14.199 -13.923 1.00 77.81 186 ALA A O 1
ATOM 1477 N N . ASP A 1 187 ? 18.126 -14.902 -12.463 1.00 82.31 187 ASP A N 1
ATOM 1478 C CA . ASP A 1 187 ? 18.947 -15.610 -13.436 1.00 82.31 187 ASP A CA 1
ATOM 1479 C C . ASP A 1 187 ? 18.148 -16.715 -14.139 1.00 82.31 187 ASP A C 1
ATOM 1481 O O . ASP A 1 187 ? 17.332 -17.430 -13.543 1.00 82.31 187 ASP A O 1
ATOM 1485 N N . ARG A 1 188 ? 18.385 -16.872 -15.442 1.00 79.94 188 ARG A N 1
ATOM 1486 C CA . ARG A 1 188 ? 17.655 -17.798 -16.310 1.00 79.94 188 ARG A CA 1
ATOM 1487 C C . ARG A 1 188 ? 18.625 -18.657 -17.095 1.00 79.94 188 ARG A C 1
ATOM 1489 O O . ARG A 1 188 ? 19.312 -18.162 -17.984 1.00 79.94 188 ARG A O 1
ATOM 1496 N N . ALA A 1 189 ? 18.612 -19.957 -16.826 1.00 88.31 189 ALA A N 1
ATOM 1497 C CA . ALA A 1 189 ? 19.190 -20.951 -17.720 1.00 88.31 189 ALA A CA 1
ATOM 1498 C C . ALA A 1 189 ? 18.105 -21.490 -18.665 1.00 88.31 189 ALA A C 1
ATOM 1500 O O . ALA A 1 189 ? 17.042 -21.923 -18.216 1.00 88.31 189 ALA A O 1
ATOM 1501 N N . ILE A 1 190 ? 18.370 -21.472 -19.970 1.00 86.75 190 ILE A N 1
ATOM 1502 C CA . ILE A 1 190 ? 17.499 -22.043 -21.005 1.00 86.75 190 ILE A CA 1
ATOM 1503 C C . ILE A 1 190 ? 18.178 -23.296 -21.545 1.00 86.75 190 ILE A C 1
ATOM 1505 O O . ILE A 1 190 ? 19.369 -23.273 -21.858 1.00 86.75 190 ILE A O 1
ATOM 1509 N N . PHE A 1 191 ? 17.421 -24.387 -21.658 1.00 96.31 191 PHE A N 1
ATOM 1510 C CA . PHE A 1 191 ? 17.905 -25.661 -22.179 1.00 96.31 191 PHE A CA 1
ATOM 1511 C C . PHE A 1 191 ? 17.051 -26.108 -23.359 1.00 96.31 191 PHE A C 1
ATOM 1513 O O . PHE A 1 191 ? 15.823 -26.099 -23.295 1.00 96.31 191 PHE A O 1
ATOM 1520 N N . GLU A 1 192 ? 17.707 -26.572 -24.414 1.00 95.38 192 GLU A N 1
ATOM 1521 C CA . GLU A 1 192 ? 17.061 -27.153 -25.588 1.00 95.38 192 GLU A CA 1
ATOM 1522 C C . GLU A 1 192 ? 17.605 -28.556 -25.843 1.00 95.38 192 GLU A C 1
ATOM 1524 O O . GLU A 1 192 ? 18.773 -28.858 -25.572 1.00 95.38 192 GLU A O 1
ATOM 1529 N N . LYS A 1 193 ? 16.765 -29.425 -26.409 1.00 95.19 193 LYS A N 1
ATOM 1530 C CA . LYS A 1 193 ? 17.184 -30.759 -26.837 1.00 95.19 193 LYS A CA 1
ATOM 1531 C C . LYS A 1 193 ? 17.720 -30.686 -28.267 1.00 95.19 193 LYS A C 1
ATOM 1533 O O . LYS A 1 193 ? 16.948 -30.560 -29.212 1.00 95.19 193 LYS A O 1
ATOM 1538 N N . LYS A 1 194 ? 19.040 -30.784 -28.434 1.00 94.94 194 LYS A N 1
ATOM 1539 C CA . LYS A 1 194 ? 19.725 -30.777 -29.738 1.00 94.94 194 LYS A CA 1
ATOM 1540 C C . LYS A 1 194 ? 20.304 -32.163 -30.007 1.00 94.94 194 LYS A C 1
ATOM 1542 O O . LYS A 1 194 ? 21.073 -32.678 -29.200 1.00 94.94 194 LYS A O 1
ATOM 1547 N N . ASN A 1 195 ? 19.898 -32.790 -31.114 1.00 94.81 195 ASN A N 1
ATOM 1548 C CA . ASN A 1 195 ? 20.302 -34.154 -31.495 1.00 94.81 195 ASN A CA 1
ATOM 1549 C C . ASN A 1 195 ? 20.104 -35.187 -30.369 1.00 94.81 195 ASN A C 1
ATOM 1551 O O . ASN A 1 195 ? 20.983 -35.988 -30.068 1.00 94.81 195 ASN A O 1
ATOM 1555 N N . GLY A 1 196 ? 18.958 -35.124 -29.686 1.00 95.62 196 GLY A N 1
ATOM 1556 C CA . GLY A 1 196 ? 18.630 -36.045 -28.595 1.00 95.62 196 GLY A CA 1
ATOM 1557 C C . GLY A 1 196 ? 19.293 -35.734 -27.246 1.00 95.62 196 GLY A C 1
ATOM 1558 O O . GLY A 1 196 ? 18.905 -36.348 -26.253 1.00 95.62 196 GLY A O 1
ATOM 1559 N N . LYS A 1 197 ? 20.209 -34.759 -27.166 1.00 95.56 197 LYS A N 1
ATOM 1560 C CA . LYS A 1 197 ? 20.920 -34.370 -25.937 1.00 95.56 197 LYS A CA 1
ATOM 1561 C C . LYS A 1 197 ? 20.445 -33.012 -25.410 1.00 95.56 197 LYS A C 1
ATOM 1563 O O . LYS A 1 197 ? 20.206 -32.094 -26.190 1.00 95.56 197 LYS A O 1
ATOM 1568 N N . TRP A 1 198 ? 20.313 -32.887 -24.088 1.00 96.50 198 TRP A N 1
ATOM 1569 C CA . TRP A 1 198 ? 20.054 -31.603 -23.432 1.00 96.50 198 TRP A CA 1
ATOM 1570 C C . TRP A 1 198 ? 21.295 -30.712 -23.485 1.00 96.50 198 TRP A C 1
ATOM 1572 O O . TRP A 1 198 ? 22.379 -31.130 -23.074 1.00 96.50 198 TRP A O 1
ATOM 1582 N N . THR A 1 199 ? 21.117 -29.486 -23.966 1.00 96.19 199 THR A N 1
ATOM 1583 C CA . THR A 1 199 ? 22.170 -28.478 -24.091 1.00 96.19 199 THR A CA 1
ATOM 1584 C C . THR A 1 199 ? 21.662 -27.166 -23.512 1.00 96.19 199 THR A C 1
ATOM 1586 O O . THR A 1 199 ? 20.575 -26.721 -23.872 1.00 96.19 199 THR A O 1
ATOM 1589 N N . MET A 1 200 ? 22.445 -26.537 -22.634 1.00 95.50 200 MET A N 1
ATOM 1590 C CA . MET A 1 200 ? 22.176 -25.169 -22.188 1.00 95.50 200 MET A CA 1
ATOM 1591 C C . MET A 1 200 ? 22.408 -24.216 -23.362 1.00 95.50 200 MET A C 1
ATOM 1593 O O . MET A 1 200 ? 23.497 -24.196 -23.933 1.00 95.50 200 MET A O 1
ATOM 1597 N N . THR A 1 201 ? 21.384 -23.471 -23.760 1.00 93.69 201 THR A N 1
ATOM 1598 C CA . THR A 1 201 ? 21.426 -22.554 -24.907 1.00 93.69 201 THR A CA 1
ATOM 1599 C C . THR A 1 201 ? 21.506 -21.093 -24.504 1.00 93.69 201 THR A C 1
ATOM 1601 O O . THR A 1 201 ? 21.961 -20.280 -25.304 1.00 93.69 201 THR A O 1
ATOM 1604 N N . ALA A 1 202 ? 21.143 -20.766 -23.265 1.00 87.31 202 ALA A N 1
ATOM 1605 C CA . ALA A 1 202 ? 21.396 -19.462 -22.673 1.00 87.31 202 ALA A CA 1
ATOM 1606 C C . ALA A 1 202 ? 21.581 -19.586 -21.159 1.00 87.31 202 ALA A C 1
ATOM 1608 O O . ALA A 1 202 ? 20.970 -20.446 -20.523 1.00 87.31 202 ALA A O 1
ATOM 1609 N N . PHE A 1 203 ? 22.385 -18.690 -20.598 1.00 87.56 203 PHE A N 1
ATOM 1610 C CA . PHE A 1 203 ? 22.396 -18.370 -19.177 1.00 87.56 203 PHE A CA 1
ATOM 1611 C C . PHE A 1 203 ? 22.433 -16.845 -19.058 1.00 87.56 203 PHE A C 1
ATOM 1613 O O . PHE A 1 203 ? 23.398 -16.219 -19.487 1.00 87.56 203 PHE A O 1
ATOM 1620 N N . ILE A 1 204 ? 21.340 -16.258 -18.582 1.00 80.12 204 ILE A N 1
ATOM 1621 C CA . ILE A 1 204 ? 21.124 -14.810 -18.505 1.00 80.12 204 ILE A CA 1
ATOM 1622 C C . ILE A 1 204 ? 21.084 -14.450 -17.028 1.00 80.12 204 ILE A C 1
ATOM 1624 O O . ILE A 1 204 ? 20.187 -14.932 -16.340 1.00 80.12 204 ILE A O 1
ATOM 1628 N N . ALA A 1 205 ? 22.034 -13.647 -16.558 1.00 75.56 205 ALA A N 1
ATOM 1629 C CA . ALA A 1 205 ? 22.137 -13.271 -15.153 1.00 75.56 205 ALA A CA 1
ATOM 1630 C C . ALA A 1 205 ? 21.724 -11.809 -14.931 1.00 75.56 205 ALA A C 1
ATOM 1632 O O . ALA A 1 205 ? 22.174 -10.948 -15.684 1.00 75.56 205 ALA A O 1
ATOM 1633 N N . GLY A 1 206 ? 20.912 -11.552 -13.901 1.00 62.94 206 GLY A N 1
ATOM 1634 C CA . GLY A 1 206 ? 20.614 -10.209 -13.377 1.00 62.94 206 GLY A CA 1
ATOM 1635 C C . GLY A 1 206 ? 20.100 -9.167 -14.381 1.00 62.94 206 GLY A C 1
ATOM 1636 O O . GLY A 1 206 ? 20.543 -8.022 -14.324 1.00 62.94 206 GLY A O 1
ATOM 1637 N N . ASP A 1 207 ? 19.213 -9.568 -15.298 1.00 60.34 207 ASP A N 1
ATOM 1638 C CA . ASP A 1 207 ? 18.570 -8.683 -16.297 1.00 60.34 207 ASP A CA 1
ATOM 1639 C C . ASP A 1 207 ? 17.644 -7.618 -15.681 1.00 60.34 207 ASP A C 1
ATOM 1641 O O . ASP A 1 207 ? 16.979 -7.926 -14.663 1.00 60.34 207 ASP A O 1
#